Protein AF-A0A7W4EUH4-F1 (afdb_monomer)

Nearest PDB structures (foldseek):
  4ihf-assembly1_D  TM=9.436E-01  e=1.558E-19  Escherichia coli K-12
  4ihh-assembly2_E  TM=9.384E-01  e=1.873E-18  Escherichia coli K-12
  6ued-assembly1_A-2  TM=9.217E-01  e=5.438E-18  Pseudomonas aeruginosa PAO1
  3pmo-assembly1_A  TM=9.170E-01  e=2.759E-17  Pseudomonas aeruginosa
  3eh0-assembly1_C  TM=9.257E-01  e=9.627E-16  Escherichia coli K-12

pLDDT: mean 96.55, std 3.5, range [76.0, 98.94]

Radius of gyration: 24.27 Å; Cα contacts (8 Å, |Δi|>4): 614; chains: 1; bounding box: 66×38×62 Å

Solvent-accessible surface area (backbone atoms only — not comparable to full-atom values): 11214 Å² total; per-residue (Å²): 114,78,44,32,40,44,58,52,12,63,76,64,74,32,44,71,49,73,55,52,75,46,54,27,59,49,78,35,56,40,87,74,20,42,78,35,12,33,24,58,47,76,57,76,91,55,50,76,33,58,69,69,38,42,27,36,33,33,30,25,36,61,84,68,76,76,92,61,87,58,86,39,21,34,32,31,20,92,47,24,59,64,47,50,51,52,51,54,50,53,58,58,69,69,51,87,76,71,60,48,72,34,93,56,35,47,68,37,90,61,35,45,75,40,59,65,26,19,38,24,48,51,20,40,38,25,51,54,14,36,40,30,36,47,16,34,39,31,36,52,17,38,39,24,37,48,14,36,40,23,40,50,16,37,36,31,42,39,22,36,37,28,52,59,18,36,38,29,32,54,20,40,38,30,40,49,19,36,39,35,46,78,51,96,43,64,46,81,43,98,88,74,50,69,45,80,49,78,54,75,25,17,25,45,43,60,62,65,41,75,44,62,63,60,42,76,44,47,16,21,57,65,63,62,32,115

Mean predicted aligned error: 5.04 Å

Foldseek 3Di:
DKDFLLRLCVVQVWDKDDDRRQIADEEDDLQPAARRYEYEDDDPVCVVSQAVGRYQEYEYAQPDDDPDDGDHIYTHHNHRVVSVVVVVVVVVVPPDDDFDADPQEAADPQEAEEAREAHEHCEYHEHVEYEYANEYAYALEYHEHVEYDEHNEYHYYNEYAYHPEYAYYNEYEYHQEYFAAADDAWDADPVRDTDHQAQPFGEYHYYPYYHDHNHYHHAHSDYYDD

Sequence (226 aa):
MELTALAIAEYLGGAVEGDPKATVSEFAKIEEATPGSLSFLSNPKYEHYLYTTKATVVLVNRDLKLEKPVEPTLVRVDDSYGALAKLLQLANAQQPRKQGIHPLACVEKSATLGQGVYIGPYVYVGEEAVVEDNAQIYPHSFIGDRARVGEGTTIYAGVKIYQDCEVGRNCIVHAGVVIGADGFGFAPQPDGSYNKIPQMGNVIVADNVEIGANTTIDRAAMGATR

Structure (mmCIF, N/CA/C/O backbone):
data_AF-A0A7W4EUH4-F1
#
_entry.id   AF-A0A7W4EUH4-F1
#
loop_
_atom_site.group_PDB
_atom_site.id
_atom_site.type_symbol
_atom_site.label_atom_id
_atom_site.label_alt_id
_atom_site.label_comp_id
_atom_site.label_asym_id
_atom_site.label_entity_id
_atom_site.label_seq_id
_atom_site.pdbx_PDB_ins_code
_atom_site.Cartn_x
_atom_site.Cartn_y
_atom_site.Cartn_z
_atom_site.occupancy
_atom_site.B_iso_or_equiv
_atom_site.auth_seq_id
_atom_site.auth_comp_id
_atom_site.auth_asym_id
_atom_site.auth_atom_id
_atom_site.pdbx_PDB_model_num
ATOM 1 N N . MET A 1 1 ? -15.024 8.915 12.978 1.00 76.00 1 MET A N 1
ATOM 2 C CA . MET A 1 1 ? -16.296 8.166 12.964 1.00 76.00 1 MET A CA 1
ATOM 3 C C . MET A 1 1 ? -16.660 7.894 14.410 1.00 76.00 1 MET A C 1
ATOM 5 O O . MET A 1 1 ? -15.768 7.515 15.153 1.00 76.00 1 MET A O 1
ATOM 9 N N . GLU A 1 2 ? -17.910 8.120 14.802 1.00 89.88 2 GLU A N 1
ATOM 10 C CA . GLU A 1 2 ? -18.430 7.735 16.120 1.00 89.88 2 GLU A CA 1
ATOM 11 C C . GLU A 1 2 ? -19.398 6.562 15.922 1.00 89.88 2 GLU A C 1
ATOM 13 O O . GLU A 1 2 ? -20.238 6.611 15.022 1.00 89.88 2 GLU A O 1
ATOM 18 N N . LEU A 1 3 ? -19.244 5.492 16.703 1.00 93.81 3 LEU A N 1
ATOM 19 C CA . LEU A 1 3 ? -20.064 4.282 16.625 1.00 93.81 3 LEU A CA 1
ATOM 20 C C . LEU A 1 3 ? -20.658 3.957 17.994 1.00 93.81 3 LEU A C 1
ATOM 22 O O . LEU A 1 3 ? -19.982 4.087 19.010 1.00 93.81 3 LEU A O 1
ATOM 26 N N . THR A 1 4 ? -21.904 3.491 18.023 1.00 97.62 4 THR A N 1
ATOM 27 C CA . THR A 1 4 ? -22.524 2.939 19.235 1.00 97.62 4 THR A CA 1
ATOM 28 C C . THR A 1 4 ? -22.187 1.458 19.388 1.00 97.62 4 THR A C 1
ATOM 30 O O . THR A 1 4 ? -21.982 0.757 18.393 1.00 97.62 4 THR A O 1
ATOM 33 N N . ALA A 1 5 ? -22.200 0.947 20.622 1.00 97.75 5 ALA A N 1
ATOM 34 C CA . ALA A 1 5 ? -22.053 -0.483 20.899 1.00 97.75 5 ALA A CA 1
ATOM 35 C C . ALA A 1 5 ? -23.065 -1.334 20.109 1.00 97.75 5 ALA A C 1
ATOM 37 O O . ALA A 1 5 ? -22.702 -2.384 19.579 1.00 97.75 5 ALA A O 1
ATOM 38 N N . LEU A 1 6 ? -24.307 -0.854 19.965 1.00 98.06 6 LEU A N 1
ATOM 39 C CA . LEU A 1 6 ? -25.327 -1.508 19.144 1.00 98.06 6 LEU A CA 1
ATOM 40 C C . LEU A 1 6 ? -24.943 -1.561 17.660 1.00 98.06 6 LEU A C 1
ATOM 42 O O . LEU A 1 6 ? -24.976 -2.638 17.075 1.00 98.06 6 LEU A O 1
ATOM 46 N N . ALA A 1 7 ? -24.524 -0.440 17.066 1.00 96.62 7 ALA A N 1
ATOM 47 C CA . ALA A 1 7 ? -24.122 -0.407 15.658 1.00 96.62 7 ALA A CA 1
ATOM 48 C C . ALA A 1 7 ? -22.907 -1.312 15.391 1.00 96.62 7 ALA A C 1
ATOM 50 O O . ALA A 1 7 ? -22.837 -1.985 14.362 1.00 96.62 7 ALA A O 1
ATOM 51 N N . ILE A 1 8 ? -21.963 -1.367 16.337 1.00 96.69 8 ILE A N 1
ATOM 52 C CA . ILE A 1 8 ? -20.811 -2.273 16.280 1.00 96.69 8 ILE A CA 1
ATOM 53 C C . ILE A 1 8 ? -21.275 -3.731 16.309 1.00 96.69 8 ILE A C 1
ATOM 55 O O . ILE A 1 8 ? -20.829 -4.530 15.487 1.00 96.69 8 ILE A O 1
ATOM 59 N N . ALA A 1 9 ? -22.178 -4.082 17.227 1.00 97.31 9 ALA A N 1
ATOM 60 C CA . ALA A 1 9 ? -22.725 -5.429 17.317 1.00 97.31 9 ALA A CA 1
ATOM 61 C C . ALA A 1 9 ? -23.478 -5.821 16.037 1.00 97.31 9 ALA A C 1
ATOM 63 O O . ALA A 1 9 ? -23.225 -6.894 15.501 1.00 97.31 9 ALA A O 1
ATOM 64 N N . GLU A 1 10 ? -24.330 -4.952 15.493 1.00 96.75 10 GLU A N 1
ATOM 65 C CA . GLU A 1 10 ? -25.066 -5.210 14.249 1.00 96.75 10 GLU A CA 1
ATOM 66 C C . GLU A 1 10 ? -24.126 -5.415 13.055 1.00 96.75 10 GLU A C 1
ATOM 68 O O . GLU A 1 10 ? -24.276 -6.385 12.312 1.00 96.75 10 GLU A O 1
ATOM 73 N N . TYR A 1 11 ? -23.108 -4.560 12.907 1.00 95.38 11 TYR A N 1
ATOM 74 C CA . TYR A 1 11 ? -22.118 -4.676 11.832 1.00 95.38 11 TYR A CA 1
ATOM 75 C C . TYR A 1 11 ? -21.292 -5.967 11.922 1.00 95.38 11 TYR A C 1
ATOM 77 O O . TYR A 1 11 ? -20.944 -6.569 10.904 1.00 95.38 11 TYR A O 1
ATOM 85 N N . LEU A 1 12 ? -20.973 -6.407 13.140 1.00 96.19 12 LEU A N 1
ATOM 86 C CA . LEU A 1 12 ? -20.142 -7.585 13.384 1.00 96.19 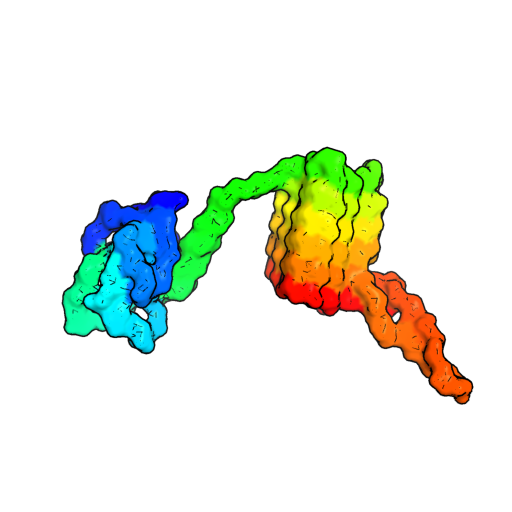12 LEU A CA 1
ATOM 87 C C . LEU A 1 12 ? -20.941 -8.886 13.555 1.00 96.19 12 LEU A C 1
ATOM 89 O O . LEU A 1 12 ? -20.330 -9.948 13.675 1.00 96.19 12 LEU A O 1
ATOM 93 N N . GLY A 1 13 ? -22.276 -8.825 13.593 1.00 96.06 13 GLY A N 1
ATOM 94 C CA . GLY A 1 13 ? -23.124 -9.960 13.972 1.00 96.06 13 GLY A CA 1
ATOM 95 C C . GLY A 1 13 ? -22.950 -10.383 15.439 1.00 96.06 13 GLY A C 1
ATOM 96 O O . GLY A 1 13 ? -23.107 -11.556 15.773 1.00 96.06 13 GLY A O 1
ATOM 97 N N . GLY A 1 14 ? -22.565 -9.454 16.313 1.00 96.19 14 GLY A N 1
ATOM 98 C CA . GLY A 1 14 ? -22.355 -9.663 17.743 1.00 96.19 14 GLY A CA 1
ATOM 99 C C . GLY A 1 14 ? -23.597 -9.417 18.604 1.00 96.19 14 GLY A C 1
ATOM 100 O O . GLY A 1 14 ? -24.686 -9.144 18.108 1.00 96.19 14 GLY A O 1
ATOM 101 N N . ALA A 1 15 ? -23.417 -9.501 19.921 1.00 97.88 15 ALA A N 1
ATOM 102 C CA . ALA A 1 15 ? -24.429 -9.161 20.920 1.00 97.88 15 ALA A CA 1
ATOM 103 C C . ALA A 1 15 ? -23.854 -8.195 21.962 1.00 97.88 15 ALA A C 1
ATOM 105 O O . ALA A 1 15 ? -22.700 -8.339 22.364 1.00 97.88 15 ALA A O 1
ATOM 106 N N . VAL A 1 16 ? -24.658 -7.227 22.401 1.00 98.38 16 VAL A N 1
ATOM 107 C CA . VAL A 1 16 ? -24.263 -6.257 23.431 1.00 98.38 16 VAL A CA 1
ATOM 108 C C . VAL A 1 16 ? -24.579 -6.805 24.825 1.00 98.38 16 VAL A C 1
ATOM 110 O O . VAL A 1 16 ? -25.694 -7.259 25.075 1.00 98.38 16 VAL A O 1
ATOM 113 N N . GLU A 1 17 ? -23.624 -6.697 25.745 1.00 97.75 17 GLU A N 1
ATOM 114 C CA . GLU A 1 17 ? -23.796 -6.882 27.189 1.00 97.75 17 GLU A CA 1
ATOM 115 C C . GLU A 1 17 ? -23.344 -5.593 27.896 1.00 97.75 17 GLU A C 1
ATOM 117 O O . GLU A 1 17 ? -22.160 -5.268 27.903 1.00 97.75 17 GLU A O 1
ATOM 122 N N . GLY A 1 18 ? -24.291 -4.823 28.441 1.00 97.06 18 GLY A N 1
ATOM 123 C CA . GLY A 1 18 ? -24.042 -3.484 28.992 1.00 97.06 18 GLY A CA 1
ATOM 124 C C . GLY A 1 18 ? -24.956 -2.429 28.366 1.00 97.06 18 GLY A C 1
ATOM 125 O O . GLY A 1 18 ? -26.129 -2.705 28.111 1.00 97.06 18 GLY A O 1
ATOM 126 N N . ASP A 1 19 ? -24.435 -1.223 28.126 1.00 97.81 19 ASP A N 1
ATOM 127 C CA . ASP A 1 19 ? -25.196 -0.113 27.543 1.00 97.81 19 ASP A CA 1
ATOM 128 C C . ASP A 1 19 ? -25.104 -0.108 26.001 1.00 97.81 19 ASP A C 1
ATOM 130 O O . ASP A 1 19 ? -24.065 0.252 25.443 1.00 97.81 19 ASP A O 1
ATOM 134 N N . PRO A 1 20 ? -26.189 -0.422 25.263 1.00 97.75 20 PRO A N 1
ATOM 135 C CA . PRO A 1 20 ? -26.181 -0.404 23.796 1.00 97.75 20 PRO A CA 1
ATOM 136 C C . PRO A 1 20 ? -25.946 0.982 23.185 1.00 97.75 20 PRO A C 1
ATOM 138 O O . PRO A 1 20 ? -25.618 1.074 21.999 1.00 97.75 20 PRO A O 1
ATOM 141 N N . LYS A 1 21 ? -26.113 2.056 23.963 1.00 98.00 21 LYS A N 1
ATOM 142 C CA . LYS A 1 21 ? -25.924 3.439 23.514 1.00 98.00 21 LYS A CA 1
ATOM 143 C C . LYS A 1 21 ? -24.516 3.966 23.769 1.00 98.00 21 LYS A C 1
ATOM 145 O O . LYS A 1 21 ? -24.229 5.073 23.324 1.00 98.00 21 LYS A O 1
ATOM 150 N N . ALA A 1 22 ? -23.656 3.200 24.440 1.00 98.00 22 ALA A N 1
ATOM 151 C CA . ALA A 1 22 ? -22.272 3.583 24.676 1.00 98.00 22 ALA A CA 1
ATOM 152 C C . ALA A 1 22 ? -21.577 3.897 23.342 1.00 98.00 22 ALA A C 1
ATOM 154 O O . ALA A 1 22 ? -21.614 3.072 22.423 1.00 98.00 22 ALA A O 1
ATOM 155 N N . THR A 1 23 ? -20.982 5.087 23.220 1.00 97.75 23 THR A N 1
ATOM 156 C CA . THR A 1 23 ? -20.318 5.532 21.989 1.00 97.75 23 THR A CA 1
ATOM 157 C C . THR A 1 23 ? -18.804 5.444 22.089 1.00 97.75 23 THR A C 1
ATOM 159 O O . THR A 1 23 ? -18.208 5.619 23.151 1.00 97.75 23 THR A O 1
ATOM 162 N N . VAL A 1 24 ? -18.181 5.158 20.950 1.00 96.44 24 VAL A N 1
ATOM 163 C CA . VAL A 1 24 ? -16.730 5.114 20.786 1.00 96.44 24 VAL A CA 1
ATOM 164 C C . VAL A 1 24 ? -16.321 5.864 19.528 1.00 96.44 24 VAL A C 1
ATOM 166 O O . VAL A 1 24 ? -17.004 5.809 18.503 1.00 96.44 24 VAL A O 1
ATOM 169 N N . SER A 1 25 ? -15.190 6.554 19.602 1.00 93.88 25 SER A N 1
ATOM 170 C CA . SER A 1 25 ? -14.642 7.358 18.502 1.00 93.88 25 SER A CA 1
ATOM 171 C C . SER A 1 25 ? -13.208 6.991 18.130 1.00 93.88 25 SER A C 1
ATOM 173 O O . SER A 1 25 ? -12.698 7.471 17.117 1.00 93.88 25 SER A O 1
ATOM 175 N N . GLU A 1 26 ? -12.553 6.149 18.928 1.00 93.50 26 GLU A N 1
ATOM 176 C CA . GLU A 1 26 ? -11.163 5.740 18.729 1.00 93.50 26 GLU A CA 1
ATOM 177 C C . GLU A 1 26 ? -10.933 4.275 19.116 1.00 93.50 26 GLU A C 1
ATOM 179 O O . GLU A 1 26 ? -11.766 3.646 19.770 1.00 93.50 26 GLU A O 1
ATOM 184 N N . PHE A 1 27 ? -9.784 3.739 18.707 1.00 94.56 27 PHE A N 1
ATOM 185 C CA . PHE A 1 27 ? -9.336 2.392 19.049 1.00 94.56 27 PHE A CA 1
ATOM 186 C C . PHE A 1 27 ? -8.149 2.486 20.004 1.00 94.56 27 PHE A C 1
ATOM 188 O O . PHE A 1 27 ? -7.229 3.263 19.755 1.00 94.56 27 PHE A O 1
ATOM 195 N N . ALA A 1 28 ? -8.132 1.665 21.051 1.00 95.56 28 ALA A N 1
ATOM 196 C CA . ALA A 1 28 ? -7.023 1.624 21.999 1.00 95.56 28 ALA A CA 1
ATOM 197 C C . ALA A 1 28 ? -6.726 0.199 22.474 1.00 95.56 28 ALA A C 1
ATOM 199 O O . ALA A 1 28 ? -7.601 -0.674 22.503 1.00 95.56 28 ALA A O 1
ATOM 200 N N . LYS A 1 29 ? -5.477 -0.038 22.885 1.00 95.38 29 LYS A N 1
ATOM 201 C CA . LYS A 1 29 ? -5.107 -1.268 23.595 1.00 95.38 29 LYS A CA 1
ATOM 202 C C . LYS A 1 29 ? -5.821 -1.329 24.943 1.00 95.38 29 LYS A C 1
ATOM 204 O O . LYS A 1 29 ? -6.078 -0.290 25.547 1.00 95.38 29 LYS A O 1
ATOM 209 N N . ILE A 1 30 ? -6.119 -2.531 25.427 1.00 96.75 30 ILE A N 1
ATOM 210 C CA . ILE A 1 30 ? -6.966 -2.717 26.614 1.00 96.75 30 ILE A CA 1
ATOM 211 C C . ILE A 1 30 ? -6.326 -2.130 27.881 1.00 96.75 30 ILE A C 1
ATOM 213 O O . ILE A 1 30 ? -7.032 -1.613 28.743 1.00 96.75 30 ILE A O 1
ATOM 217 N N . GLU A 1 31 ? -4.996 -2.126 27.953 1.00 95.62 31 GLU A N 1
ATOM 218 C CA . GLU A 1 31 ? -4.200 -1.554 29.041 1.00 95.62 31 GLU A CA 1
ATOM 219 C C . GLU A 1 31 ? -4.113 -0.013 29.036 1.00 95.62 31 GLU A C 1
ATOM 221 O O . GLU A 1 31 ? -3.846 0.586 30.077 1.00 95.62 31 GLU A O 1
ATOM 226 N N . GLU A 1 32 ? -4.331 0.629 27.885 1.00 95.81 32 GLU A N 1
ATOM 227 C CA . GLU A 1 32 ? -4.129 2.074 27.665 1.00 95.81 32 GLU A CA 1
ATOM 228 C C . GLU A 1 32 ? -5.446 2.819 27.383 1.00 95.81 32 GLU A C 1
ATOM 230 O O . GLU A 1 32 ? -5.460 4.047 27.313 1.00 95.81 32 GLU A O 1
ATOM 235 N N . ALA A 1 33 ? -6.549 2.086 27.208 1.00 96.44 33 ALA A N 1
ATOM 236 C CA . ALA A 1 33 ? -7.819 2.634 26.760 1.00 96.44 33 ALA A CA 1
ATOM 237 C C . ALA A 1 33 ? -8.408 3.664 27.728 1.00 96.44 33 ALA A C 1
ATOM 239 O O . ALA A 1 33 ? -8.388 3.492 28.950 1.00 96.44 33 ALA A O 1
ATOM 240 N N . THR A 1 34 ? -8.993 4.709 27.151 1.00 96.94 34 THR A N 1
ATOM 241 C CA . THR A 1 34 ? -9.681 5.801 27.844 1.00 96.94 34 THR A CA 1
ATOM 242 C C . THR A 1 34 ? -11.181 5.790 27.537 1.00 96.94 34 THR A C 1
ATOM 244 O O . THR A 1 34 ? -11.617 5.111 26.602 1.00 96.94 34 THR A O 1
ATOM 247 N N . PRO A 1 35 ? -12.007 6.544 28.288 1.00 97.62 35 PRO A N 1
ATOM 248 C CA . PRO A 1 35 ? -13.410 6.720 27.928 1.00 97.62 35 PRO A CA 1
ATOM 249 C C . PRO A 1 35 ? -13.543 7.244 26.489 1.00 97.62 35 PRO A C 1
ATOM 251 O O . PRO A 1 35 ? -12.840 8.176 26.109 1.00 97.62 35 PRO A O 1
ATOM 254 N N . GLY A 1 36 ? -14.422 6.634 25.695 1.00 96.81 36 GLY A N 1
ATOM 255 C CA . GLY A 1 36 ? -14.565 6.861 24.251 1.00 96.81 36 GLY A CA 1
ATOM 256 C C . GLY A 1 36 ? -13.766 5.887 23.372 1.00 96.81 36 GLY A C 1
ATOM 257 O O . GLY A 1 36 ? -13.959 5.865 22.155 1.00 96.81 36 GLY A O 1
ATOM 258 N N . SER A 1 37 ? -12.912 5.044 23.961 1.00 97.06 37 SER A N 1
ATOM 259 C CA . SER A 1 37 ? -12.164 4.014 23.236 1.00 97.06 37 SER A CA 1
ATOM 260 C C . SER A 1 37 ? -12.954 2.714 23.067 1.00 97.06 37 SER A C 1
ATOM 262 O O . SER A 1 37 ? -13.587 2.219 24.008 1.00 97.06 37 SE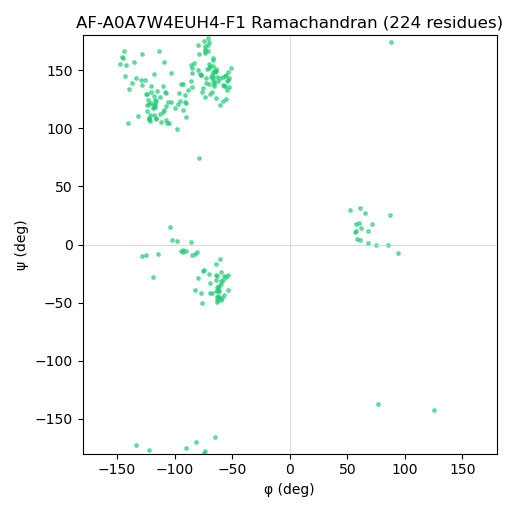R A O 1
ATOM 264 N N . LEU A 1 38 ? -12.817 2.109 21.887 1.00 97.12 38 LEU A N 1
ATOM 265 C CA . LEU A 1 38 ? -13.055 0.691 21.649 1.00 97.12 38 LEU A CA 1
ATOM 266 C C . LEU A 1 38 ? -11.755 -0.086 21.846 1.00 97.12 38 LEU A C 1
ATOM 268 O O . LEU A 1 38 ? -10.735 0.224 21.229 1.00 97.12 38 LEU A O 1
ATOM 272 N N . SER A 1 39 ? -11.809 -1.133 22.660 1.00 97.19 39 SER A N 1
ATOM 273 C CA . SER A 1 39 ? -10.723 -2.101 22.792 1.00 97.19 39 SER A CA 1
ATOM 274 C C . SER A 1 39 ? -11.193 -3.517 22.469 1.00 97.19 39 SER A C 1
ATOM 276 O O . SER A 1 39 ? -12.338 -3.734 22.070 1.00 97.19 39 SER A O 1
ATOM 278 N N . PHE A 1 40 ? -10.309 -4.497 22.614 1.00 96.38 40 PHE A N 1
ATOM 279 C CA . PHE A 1 40 ? -10.627 -5.896 22.380 1.00 96.38 40 PHE A CA 1
ATOM 280 C C . PHE A 1 40 ? -9.833 -6.820 23.304 1.00 96.38 40 PHE A C 1
ATOM 282 O O . PHE A 1 40 ? -8.734 -6.492 23.752 1.00 96.38 40 PHE A O 1
ATOM 289 N N . LEU A 1 41 ? -10.383 -8.006 23.539 1.00 96.19 41 LEU A N 1
ATOM 290 C CA . LEU A 1 41 ? -9.729 -9.113 24.215 1.00 96.19 41 LEU A CA 1
ATOM 291 C C . LEU A 1 41 ? -9.922 -10.388 23.386 1.00 96.19 41 LEU A C 1
ATOM 293 O O . LEU A 1 41 ? -11.026 -10.928 23.285 1.00 96.19 41 LEU A O 1
ATOM 297 N N . SER A 1 42 ? -8.828 -10.876 22.803 1.00 90.38 42 SER A N 1
ATOM 298 C CA . SER A 1 42 ? -8.766 -12.197 22.147 1.00 90.38 42 SER A CA 1
ATOM 299 C C . SER A 1 42 ? -7.756 -13.131 22.807 1.00 90.38 42 SER A C 1
ATOM 301 O O . SER A 1 42 ? -7.904 -14.345 22.740 1.00 90.38 42 SER A O 1
ATOM 303 N N . ASN A 1 43 ? -6.705 -12.581 23.424 1.00 91.12 43 ASN A N 1
ATOM 304 C CA . ASN A 1 43 ? -5.649 -13.366 24.053 1.00 91.12 43 ASN A CA 1
ATOM 305 C C . ASN A 1 43 ? -5.877 -13.429 25.575 1.00 91.12 43 ASN A C 1
ATOM 307 O O . ASN A 1 43 ? -5.769 -12.385 26.226 1.00 91.12 43 ASN A O 1
ATOM 311 N N . PRO A 1 44 ? -6.104 -14.624 26.158 1.00 89.81 44 PRO A N 1
ATOM 312 C CA . PRO A 1 44 ? -6.360 -14.790 27.591 1.00 89.81 44 PRO A CA 1
ATOM 313 C C . PRO A 1 44 ? -5.295 -14.173 28.508 1.00 89.81 44 PRO A C 1
ATOM 315 O O . PRO A 1 44 ? -5.600 -13.752 29.619 1.00 89.81 44 PRO A O 1
ATOM 318 N N . LYS A 1 45 ? -4.043 -14.029 28.041 1.00 92.88 45 LYS A N 1
ATOM 319 C CA . LYS A 1 45 ? -2.965 -13.373 28.805 1.00 92.88 45 LYS A CA 1
ATOM 320 C C . LYS A 1 45 ? -3.325 -11.946 29.246 1.00 92.88 45 LYS A C 1
ATOM 322 O O . LYS A 1 45 ? -2.818 -11.475 30.263 1.00 92.88 45 LYS A O 1
ATOM 327 N N . TYR A 1 46 ? -4.188 -11.266 28.496 1.00 94.62 46 TYR A N 1
ATOM 328 C CA . TYR A 1 46 ? -4.586 -9.880 28.742 1.00 94.62 46 TYR A CA 1
ATOM 329 C C . TYR A 1 46 ? -5.918 -9.759 29.492 1.00 94.62 46 TYR A C 1
ATOM 331 O O . TYR A 1 46 ? -6.361 -8.644 29.743 1.00 94.62 46 TYR A O 1
ATOM 339 N N . GLU A 1 47 ? -6.550 -10.869 29.893 1.00 95.06 47 GLU A N 1
ATOM 340 C CA . GLU A 1 47 ? -7.877 -10.841 30.523 1.00 95.06 47 GLU A CA 1
ATOM 341 C C . GLU A 1 47 ? -7.902 -10.014 31.813 1.00 95.06 47 GLU A C 1
ATOM 343 O O . GLU A 1 47 ? -8.865 -9.303 32.076 1.00 95.06 47 GLU A O 1
ATOM 348 N N . HIS A 1 48 ? -6.813 -10.010 32.582 1.00 95.50 48 HIS A N 1
ATOM 349 C CA . HIS A 1 48 ? -6.710 -9.202 33.797 1.00 95.50 48 HIS A CA 1
ATOM 350 C C . HIS A 1 48 ? -6.927 -7.693 33.557 1.00 95.50 48 HIS A C 1
ATOM 352 O O . HIS A 1 48 ? -7.395 -7.006 34.464 1.00 95.50 48 HIS A O 1
ATOM 358 N N . TYR A 1 49 ? -6.643 -7.183 32.351 1.00 97.12 49 TYR A N 1
ATOM 359 C CA . TYR A 1 49 ? -6.921 -5.791 31.984 1.00 97.12 49 TYR A CA 1
ATOM 360 C C . TYR A 1 49 ? -8.402 -5.519 31.723 1.00 97.12 49 TYR A C 1
ATOM 362 O O . TYR A 1 49 ? -8.832 -4.381 31.868 1.00 97.12 49 TYR A O 1
ATOM 370 N N . LEU A 1 50 ? -9.212 -6.531 31.401 1.00 97.31 50 LEU A N 1
ATOM 371 C CA . LEU A 1 50 ? -10.657 -6.359 31.217 1.00 97.31 50 LEU A CA 1
ATOM 372 C C . LEU A 1 50 ? -11.334 -5.785 32.468 1.00 97.31 50 LEU A C 1
ATOM 374 O O . LEU A 1 50 ? -12.310 -5.048 32.368 1.00 97.31 50 LEU A O 1
ATOM 378 N N . TYR A 1 51 ? -10.783 -6.095 33.641 1.00 96.50 51 TYR A N 1
ATOM 379 C CA . TYR A 1 51 ? -11.302 -5.658 34.935 1.00 96.50 51 TYR A CA 1
ATOM 380 C C . TYR A 1 51 ? -10.723 -4.317 35.414 1.00 96.50 51 TYR A C 1
ATOM 382 O O . TYR A 1 51 ? -11.132 -3.826 36.462 1.00 96.50 51 TYR A O 1
ATOM 390 N N . THR A 1 52 ? -9.748 -3.742 34.703 1.00 96.69 52 THR A N 1
ATOM 391 C CA . THR A 1 52 ? -9.075 -2.483 35.089 1.00 96.69 52 THR A CA 1
ATOM 392 C C . THR A 1 52 ? -9.048 -1.429 33.983 1.00 96.69 52 THR A C 1
ATOM 394 O O . THR A 1 52 ? -8.670 -0.284 34.236 1.00 96.69 52 THR A O 1
ATOM 397 N N . THR A 1 53 ? -9.434 -1.802 32.762 1.00 97.75 53 THR A N 1
ATOM 398 C CA . THR A 1 53 ? -9.483 -0.920 31.597 1.00 97.75 53 THR A CA 1
ATOM 399 C C . THR A 1 53 ? -10.500 0.201 31.780 1.00 97.75 53 THR A C 1
ATOM 401 O O . THR A 1 53 ? -11.533 0.018 32.419 1.00 97.75 53 THR A O 1
ATOM 404 N N . LYS A 1 54 ? -10.230 1.358 31.164 1.00 97.75 54 LYS A N 1
ATOM 405 C CA . LYS A 1 54 ? -11.186 2.472 31.074 1.00 97.75 54 LYS A CA 1
ATOM 406 C C . LYS A 1 54 ? -11.823 2.580 29.687 1.00 97.75 54 LYS A C 1
ATOM 408 O O . LYS A 1 54 ? -12.390 3.622 29.365 1.00 97.75 54 LYS A O 1
ATOM 413 N N . ALA A 1 55 ? -11.705 1.534 28.864 1.00 98.00 55 ALA A N 1
ATOM 414 C CA . ALA A 1 55 ? -12.407 1.446 27.590 1.00 98.00 55 ALA A CA 1
ATOM 415 C C . ALA A 1 55 ? -13.920 1.605 27.798 1.00 98.00 55 ALA A C 1
ATOM 417 O O . ALA A 1 55 ? -14.475 1.126 28.784 1.00 98.00 55 ALA A O 1
ATOM 418 N N . THR A 1 56 ? -14.605 2.232 26.845 1.00 98.31 56 THR A N 1
ATOM 419 C CA . THR A 1 56 ? -16.072 2.323 26.881 1.00 98.31 56 THR A CA 1
ATOM 420 C C . THR A 1 56 ? -16.717 1.054 26.336 1.00 98.31 56 THR A C 1
ATOM 422 O O . THR A 1 56 ? -17.703 0.572 26.896 1.00 98.31 56 THR A O 1
ATOM 425 N N . VAL A 1 57 ? -16.132 0.487 25.276 1.00 98.31 57 VAL A N 1
ATOM 426 C CA . VAL A 1 57 ? -16.560 -0.787 24.689 1.00 98.31 57 VAL A CA 1
ATOM 427 C C . VAL A 1 57 ? -15.368 -1.728 24.556 1.00 98.31 57 VAL A C 1
ATOM 429 O O . VAL A 1 57 ? -14.298 -1.312 24.111 1.00 98.31 57 VAL A O 1
ATOM 432 N N . VAL A 1 58 ? -15.552 -3.008 24.889 1.00 98.19 58 VAL A N 1
ATOM 433 C CA . VAL A 1 58 ? -14.553 -4.059 24.639 1.00 98.19 58 VAL A CA 1
ATOM 434 C C . VAL A 1 58 ? -15.159 -5.178 23.792 1.00 98.19 58 VAL A C 1
ATOM 436 O O . VAL A 1 58 ? -16.170 -5.778 24.159 1.00 98.19 58 VAL A O 1
ATOM 439 N N . LEU A 1 59 ? -14.529 -5.475 22.653 1.00 97.81 59 LEU A N 1
ATOM 440 C CA . LEU A 1 59 ? -14.836 -6.661 21.853 1.00 97.81 59 LEU A CA 1
ATOM 441 C C . LEU A 1 59 ? -14.292 -7.910 22.546 1.00 97.81 59 LEU A C 1
ATOM 443 O O . LEU A 1 59 ? -13.099 -7.987 22.835 1.00 97.81 59 LEU A O 1
ATOM 447 N N . VAL A 1 60 ? -15.133 -8.915 22.753 1.00 97.81 60 VAL A N 1
ATOM 448 C CA . VAL A 1 60 ? -14.726 -10.186 23.369 1.00 97.81 60 VAL A CA 1
ATOM 449 C C . VAL A 1 60 ? -15.302 -11.368 22.600 1.00 97.81 60 VAL A C 1
ATOM 451 O O . VAL A 1 60 ? -16.320 -11.234 21.915 1.00 97.81 60 VAL A O 1
ATOM 454 N N . ASN A 1 61 ? -14.677 -12.538 22.725 1.00 96.88 61 ASN A N 1
ATOM 455 C CA . ASN A 1 61 ? -15.272 -13.759 22.189 1.00 96.88 61 ASN A CA 1
ATOM 456 C C . ASN A 1 61 ? -16.536 -14.129 22.980 1.00 96.88 61 ASN A C 1
ATOM 458 O O . ASN A 1 61 ? -16.622 -13.918 24.194 1.00 96.88 61 ASN A O 1
ATOM 462 N N . ARG A 1 62 ? -17.536 -14.695 22.300 1.00 95.12 62 ARG A N 1
ATOM 463 C CA . ARG A 1 62 ? -18.805 -15.113 22.919 1.00 95.12 62 ARG A CA 1
ATOM 464 C C . ARG A 1 62 ? -18.628 -16.143 24.028 1.00 95.12 62 ARG A C 1
ATOM 466 O O . ARG A 1 62 ? -19.417 -16.141 24.967 1.00 95.12 62 ARG A O 1
ATOM 473 N N . ASP A 1 63 ? -17.613 -16.991 23.930 1.00 93.94 63 ASP A N 1
ATOM 474 C CA . ASP A 1 63 ? -17.303 -18.045 24.895 1.00 93.94 63 ASP A CA 1
ATOM 475 C C . ASP A 1 63 ? -16.518 -17.557 26.126 1.00 93.94 63 ASP A C 1
ATOM 477 O O . ASP A 1 63 ? -16.378 -18.314 27.091 1.00 93.94 63 ASP A O 1
ATOM 481 N N . LEU A 1 64 ? -16.057 -16.297 26.136 1.00 94.69 64 LEU A N 1
ATOM 482 C CA . LEU A 1 64 ? -15.364 -15.710 27.280 1.00 94.69 64 LEU A CA 1
ATOM 483 C C . LEU A 1 64 ? -16.274 -15.706 28.514 1.00 94.69 64 LEU A C 1
ATOM 485 O O . LEU A 1 64 ? -17.323 -15.053 28.534 1.00 94.69 64 LEU A O 1
ATOM 489 N N . LYS A 1 65 ? -15.832 -16.376 29.577 1.00 94.44 65 LYS A N 1
ATOM 490 C CA . LYS A 1 65 ? -16.505 -16.377 30.877 1.00 94.44 65 LYS A CA 1
ATOM 491 C C . LYS A 1 65 ? -15.868 -15.328 31.772 1.00 94.44 65 LYS A C 1
ATOM 493 O O . LYS A 1 65 ? -14.673 -15.391 32.016 1.00 94.44 65 LYS A O 1
ATOM 498 N N . LEU A 1 66 ? -16.672 -14.395 32.269 1.00 94.81 66 LEU A N 1
ATOM 499 C CA . LEU A 1 66 ? -16.194 -13.366 33.186 1.00 94.81 66 LEU A CA 1
ATOM 500 C C . LEU A 1 66 ? -15.993 -13.959 34.582 1.00 94.81 66 LEU A C 1
ATOM 502 O O . LEU A 1 66 ? -16.893 -14.606 35.120 1.00 94.81 66 LEU A O 1
ATOM 506 N N . GLU A 1 67 ? -14.840 -13.695 35.189 1.00 93.00 67 GLU A N 1
ATOM 507 C CA . GLU A 1 67 ? -14.576 -14.055 36.586 1.00 93.00 67 GLU A CA 1
ATOM 508 C C . GLU A 1 67 ? -15.217 -13.062 37.563 1.00 93.00 67 GLU A C 1
ATOM 510 O O . GLU A 1 67 ? -15.533 -13.407 38.703 1.00 93.00 67 GLU A O 1
ATOM 515 N N . LYS A 1 68 ? -15.377 -11.805 37.131 1.00 94.12 68 LYS A N 1
ATOM 516 C CA . LYS A 1 68 ? -15.868 -10.678 37.935 1.00 94.12 68 LYS A CA 1
ATOM 517 C C . LYS A 1 68 ? -16.709 -9.735 37.068 1.00 94.12 68 LYS A C 1
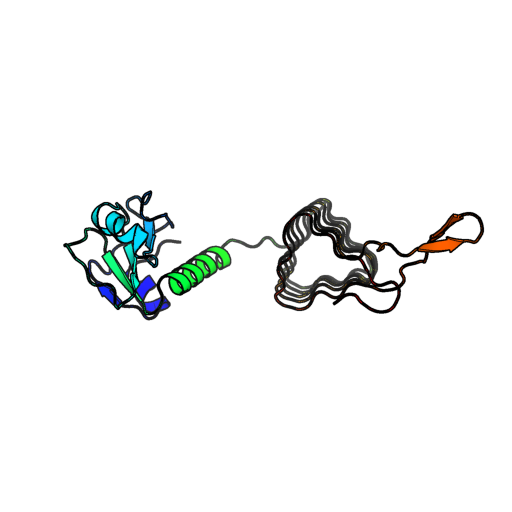ATOM 519 O O . LYS A 1 68 ? -16.571 -9.759 35.846 1.00 94.12 68 LYS A O 1
ATOM 524 N N . PRO A 1 69 ? -17.557 -8.886 37.673 1.00 94.56 69 PRO A N 1
ATOM 525 C CA . PRO A 1 69 ? -18.190 -7.793 36.947 1.00 94.56 69 PRO A CA 1
ATOM 526 C C . PRO A 1 69 ? -17.147 -6.906 36.261 1.00 94.56 69 PRO A C 1
ATOM 528 O O . PRO A 1 69 ? -16.053 -6.701 36.790 1.00 94.56 69 PRO A O 1
ATOM 531 N N . VAL A 1 70 ? -17.510 -6.378 35.099 1.00 96.94 70 VAL A N 1
ATOM 532 C CA . VAL A 1 70 ? -16.683 -5.473 34.297 1.00 96.94 70 VAL A CA 1
ATOM 533 C C . VAL A 1 70 ? -17.396 -4.129 34.172 1.00 96.94 70 VAL A C 1
ATOM 535 O O . VAL A 1 70 ? -18.624 -4.078 34.148 1.00 96.94 70 VAL A O 1
ATOM 538 N N . GLU A 1 71 ? -16.629 -3.044 34.120 1.00 96.00 71 GLU A N 1
ATOM 539 C CA . GLU A 1 71 ? -17.146 -1.697 33.854 1.00 96.00 71 GLU A CA 1
ATOM 540 C C . GLU A 1 71 ? -17.486 -1.424 32.372 1.00 96.00 71 GLU A C 1
ATOM 542 O O . GLU A 1 71 ? -18.524 -0.803 32.129 1.00 96.00 71 GLU A O 1
ATOM 547 N N . PRO A 1 72 ? -16.681 -1.843 31.367 1.00 97.75 72 PRO A N 1
ATOM 548 C CA . PRO A 1 72 ? -16.997 -1.562 29.966 1.00 97.75 72 PRO A CA 1
ATOM 549 C C . PRO A 1 72 ? -18.257 -2.282 29.482 1.00 97.75 72 PRO A C 1
ATOM 551 O O . PRO A 1 72 ? -18.572 -3.392 29.911 1.00 97.75 72 PRO A O 1
ATOM 554 N N . THR A 1 73 ? -18.912 -1.698 28.476 1.00 98.50 73 THR A N 1
ATOM 555 C CA . THR A 1 73 ? -19.896 -2.437 27.675 1.00 98.50 73 THR A CA 1
ATOM 556 C C . THR A 1 73 ? -19.168 -3.473 26.823 1.00 98.50 73 THR A C 1
ATOM 558 O O . THR A 1 73 ? -18.214 -3.153 26.113 1.00 98.50 73 THR A O 1
ATOM 561 N N . LEU A 1 74 ? -19.612 -4.724 26.857 1.00 98.38 74 LEU A N 1
ATOM 562 C CA . LEU A 1 74 ? -19.037 -5.781 26.038 1.00 98.38 74 LEU A CA 1
ATOM 563 C C . LEU A 1 74 ? -19.828 -5.935 24.745 1.00 98.38 74 LEU A C 1
ATOM 565 O O . LEU A 1 74 ? -21.058 -5.961 24.745 1.00 98.38 74 LEU A O 1
ATOM 569 N N . VAL A 1 75 ? -19.112 -6.114 23.640 1.00 98.44 75 VAL A N 1
ATOM 570 C CA . VAL A 1 75 ? -19.702 -6.626 22.403 1.00 98.44 75 VAL A CA 1
ATOM 571 C C . VAL A 1 75 ? -19.117 -8.007 22.148 1.00 98.44 75 VAL A C 1
ATOM 573 O O . VAL A 1 75 ? -17.924 -8.164 21.882 1.00 98.44 75 VAL A O 1
ATOM 576 N N . ARG A 1 76 ? -19.974 -9.022 22.261 1.00 97.94 76 ARG A N 1
ATOM 577 C CA . ARG A 1 76 ? -19.609 -10.431 22.127 1.00 97.94 76 ARG A CA 1
ATOM 578 C C . ARG A 1 76 ? -19.743 -10.899 20.688 1.00 97.94 76 ARG A C 1
ATOM 580 O O . ARG A 1 76 ? -20.838 -10.875 20.125 1.00 97.94 76 ARG A O 1
ATOM 587 N N . VAL A 1 77 ? -18.651 -11.391 20.121 1.00 97.69 77 VAL A N 1
ATOM 588 C CA . VAL A 1 77 ? -18.558 -11.880 18.735 1.00 97.69 77 VAL A CA 1
ATOM 589 C C . VAL A 1 77 ? -17.950 -13.281 18.689 1.00 97.69 77 VAL A C 1
ATOM 591 O O . VAL A 1 77 ? -17.375 -13.735 19.673 1.00 97.69 77 VAL A O 1
ATOM 594 N N . ASP A 1 78 ? -18.093 -13.990 17.570 1.00 95.88 78 ASP A N 1
ATOM 595 C CA . ASP A 1 78 ? -17.511 -15.335 17.431 1.00 95.88 78 ASP A CA 1
ATOM 596 C C . ASP A 1 78 ? -15.969 -15.300 17.364 1.00 95.88 78 ASP A C 1
ATOM 598 O O . ASP A 1 78 ? -15.314 -16.201 17.876 1.00 95.88 78 ASP A O 1
ATOM 602 N N . ASP A 1 79 ? -15.394 -14.239 16.781 1.00 94.75 79 ASP A N 1
ATOM 603 C CA . ASP A 1 79 ? -13.947 -13.989 16.707 1.00 94.75 79 ASP A CA 1
ATOM 604 C C . ASP A 1 79 ? -13.655 -12.494 16.915 1.00 94.75 79 ASP A C 1
ATOM 606 O O . ASP A 1 79 ? -13.882 -11.666 16.026 1.00 94.75 79 ASP A O 1
ATOM 610 N N . SER A 1 80 ? -13.154 -12.137 18.100 1.00 94.62 80 SER A N 1
ATOM 611 C CA . SER A 1 80 ? -12.850 -10.753 18.468 1.00 94.62 80 SER A CA 1
ATOM 612 C C . SER A 1 80 ? -11.653 -10.173 17.714 1.00 94.62 80 SER A C 1
ATOM 614 O O . SER A 1 80 ? -11.615 -8.960 17.499 1.00 94.62 80 SER A O 1
ATOM 616 N N . TYR A 1 81 ? -10.722 -11.007 17.239 1.00 92.62 81 TYR A N 1
ATOM 617 C CA . TYR A 1 81 ? -9.559 -10.545 16.480 1.00 92.62 81 TYR A CA 1
ATOM 618 C C . TYR A 1 81 ? -9.961 -10.177 15.049 1.00 92.62 81 TYR A C 1
ATOM 620 O O . TYR A 1 81 ? -9.706 -9.062 14.586 1.00 92.62 81 TYR A O 1
ATOM 628 N N . GLY A 1 82 ? -10.668 -11.080 14.364 1.00 93.81 82 GLY A N 1
ATOM 629 C CA . GLY A 1 82 ? -11.225 -10.815 13.038 1.00 93.81 82 GLY A CA 1
ATOM 630 C C . GLY A 1 82 ? -12.238 -9.666 13.045 1.00 93.81 82 GLY A C 1
ATOM 631 O O . GLY A 1 82 ? -12.271 -8.858 12.115 1.00 93.81 82 GLY A O 1
ATO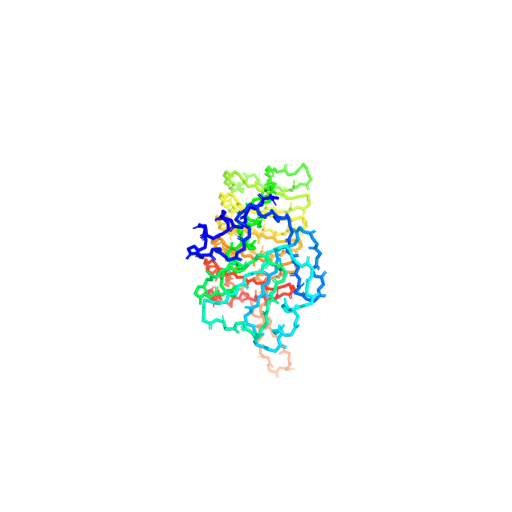M 632 N N . ALA A 1 83 ? -13.032 -9.534 14.110 1.00 94.69 83 ALA A N 1
ATOM 633 C CA . ALA A 1 83 ? -13.951 -8.414 14.285 1.00 94.69 83 ALA A CA 1
ATOM 634 C C . ALA A 1 83 ? -13.233 -7.062 14.402 1.00 94.69 83 ALA A C 1
ATOM 636 O O . ALA A 1 83 ? -13.625 -6.104 13.730 1.00 94.69 83 ALA A O 1
ATOM 637 N N . LEU A 1 84 ? -12.158 -6.984 15.197 1.00 94.19 84 LEU A N 1
ATOM 638 C CA . LEU A 1 84 ? -11.337 -5.777 15.277 1.00 94.19 84 LEU A CA 1
ATOM 639 C C . LEU A 1 84 ? -10.767 -5.413 13.901 1.00 94.19 84 LEU A C 1
ATOM 641 O O . LEU A 1 84 ? -10.865 -4.259 13.488 1.00 94.19 84 LEU A O 1
ATOM 645 N N . ALA A 1 85 ? -10.224 -6.392 13.170 1.00 92.38 85 ALA A N 1
ATOM 646 C CA . ALA A 1 85 ? -9.682 -6.167 11.832 1.00 92.38 85 ALA A CA 1
ATOM 647 C C . ALA A 1 85 ? -10.732 -5.560 10.882 1.00 92.38 85 ALA A C 1
ATOM 649 O O . ALA A 1 85 ? -10.441 -4.582 10.195 1.00 92.38 85 ALA A O 1
ATOM 650 N N . LYS A 1 86 ? -11.976 -6.061 10.900 1.00 92.69 86 LYS A N 1
ATOM 651 C CA . LYS A 1 86 ? -13.088 -5.506 10.103 1.00 92.69 86 LYS A CA 1
ATOM 652 C C . LYS A 1 86 ? -13.425 -4.059 10.470 1.00 92.69 86 LYS A C 1
ATOM 654 O O . LYS A 1 86 ? -13.706 -3.260 9.577 1.00 92.69 86 LYS A O 1
ATOM 659 N N . LEU A 1 87 ? -13.413 -3.708 11.758 1.00 92.69 87 LEU A N 1
ATOM 660 C CA . LEU A 1 87 ? -13.668 -2.330 12.194 1.00 92.69 87 LEU A CA 1
ATOM 661 C C . LEU A 1 87 ? -12.534 -1.384 11.793 1.00 92.69 87 LEU A C 1
ATOM 663 O O . LEU A 1 87 ? -12.801 -0.276 11.328 1.00 92.69 87 LEU A O 1
ATOM 667 N N . LEU A 1 88 ? -11.280 -1.820 11.931 1.00 91.50 88 LEU A N 1
ATOM 668 C CA . LEU A 1 88 ? -10.117 -1.040 11.505 1.00 91.50 88 LEU A CA 1
ATOM 669 C C . LEU A 1 88 ? -10.117 -0.827 9.985 1.00 91.50 88 LEU A C 1
ATOM 671 O O . LEU A 1 88 ? -9.846 0.278 9.521 1.00 91.50 88 LEU A O 1
ATOM 675 N N . GLN A 1 89 ? -10.497 -1.846 9.209 1.00 89.06 89 GLN A N 1
ATOM 676 C CA . GLN A 1 89 ? -10.683 -1.730 7.760 1.00 89.06 89 GLN A CA 1
ATOM 677 C C . GLN A 1 89 ? -11.797 -0.741 7.399 1.00 89.06 89 GLN A C 1
ATOM 679 O O . GLN A 1 89 ? -11.591 0.100 6.527 1.00 89.06 89 GLN A O 1
ATOM 684 N N . LEU A 1 90 ? -12.945 -0.789 8.087 1.00 87.06 90 LEU A N 1
ATOM 685 C CA . LEU A 1 90 ? -14.041 0.165 7.888 1.00 87.06 90 LEU A CA 1
ATOM 686 C C . LEU A 1 90 ? -13.590 1.603 8.176 1.00 87.06 90 LEU A C 1
ATOM 688 O O . LEU A 1 90 ? -13.827 2.501 7.370 1.00 87.06 90 LEU A O 1
ATOM 692 N N . ALA A 1 91 ? -12.907 1.814 9.303 1.00 86.44 91 ALA A N 1
ATOM 693 C CA . ALA A 1 91 ? -12.387 3.123 9.680 1.00 86.44 91 ALA A CA 1
ATOM 694 C C . ALA A 1 91 ? -11.363 3.646 8.659 1.00 86.44 91 ALA A C 1
ATOM 696 O O . ALA A 1 91 ? -11.395 4.823 8.300 1.00 86.44 91 ALA A O 1
ATOM 697 N N . ASN A 1 92 ? -10.493 2.772 8.148 1.00 84.19 92 ASN A N 1
ATOM 698 C CA . ASN A 1 92 ? -9.521 3.124 7.117 1.00 84.19 92 ASN A CA 1
ATOM 699 C C . ASN A 1 92 ? -10.191 3.451 5.770 1.00 84.19 92 ASN A C 1
ATOM 701 O O . ASN A 1 92 ? -9.828 4.425 5.118 1.00 84.19 92 ASN A O 1
ATOM 705 N N . ALA A 1 9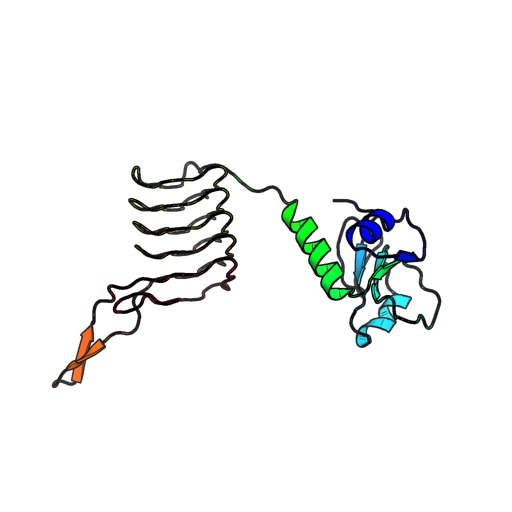3 ? -11.206 2.682 5.365 1.00 81.81 93 ALA A N 1
ATOM 706 C CA . ALA A 1 93 ? -11.934 2.893 4.113 1.00 81.81 93 ALA A CA 1
ATOM 707 C C . ALA A 1 93 ? -12.696 4.228 4.069 1.00 81.81 93 ALA A C 1
ATOM 709 O O . ALA A 1 93 ? -12.915 4.774 2.990 1.00 81.81 93 ALA A O 1
ATOM 710 N N . GLN A 1 94 ? -13.076 4.765 5.231 1.00 81.38 94 GLN A N 1
ATOM 711 C CA . GLN A 1 94 ? -13.739 6.064 5.349 1.00 81.38 94 GLN A CA 1
ATOM 712 C C . GLN A 1 94 ? -12.782 7.260 5.292 1.00 81.38 94 GLN A C 1
ATOM 714 O O . GLN A 1 94 ? -13.244 8.404 5.279 1.00 81.38 94 GLN A O 1
ATOM 719 N N . GLN A 1 95 ? -11.464 7.042 5.271 1.00 80.94 95 GLN A N 1
ATOM 720 C CA . GLN A 1 95 ? -10.536 8.155 5.131 1.00 80.94 95 GLN A CA 1
ATOM 721 C C . GLN A 1 95 ? -10.694 8.818 3.752 1.00 80.94 95 GLN A C 1
ATOM 723 O O . GLN A 1 95 ? -10.815 8.119 2.741 1.00 80.94 95 GLN A O 1
ATOM 728 N N . PRO A 1 96 ? -10.670 10.162 3.677 1.00 81.88 96 PRO A N 1
ATOM 729 C CA . PRO A 1 96 ? -10.742 10.862 2.403 1.00 81.88 96 PRO A CA 1
ATOM 730 C C . PRO A 1 96 ? -9.598 10.429 1.486 1.00 81.88 96 PRO A C 1
ATOM 732 O O . PRO A 1 96 ? -8.422 10.573 1.831 1.00 81.88 96 PRO A O 1
ATOM 735 N N . ARG A 1 97 ? -9.936 9.932 0.296 1.00 86.19 97 ARG A N 1
ATOM 736 C CA . ARG A 1 97 ? -8.945 9.649 -0.744 1.00 86.19 97 ARG A CA 1
ATOM 737 C C . ARG A 1 97 ? -8.662 10.915 -1.535 1.00 86.19 97 ARG A C 1
ATOM 739 O O . ARG A 1 97 ? -9.581 11.650 -1.899 1.00 86.19 97 ARG A O 1
ATOM 746 N N . LYS A 1 98 ? -7.381 11.172 -1.795 1.00 91.62 98 LYS A N 1
ATOM 747 C CA . LYS A 1 98 ? -6.980 12.254 -2.695 1.00 91.62 98 LYS A CA 1
ATOM 748 C C . LYS A 1 98 ? -7.362 11.871 -4.123 1.00 91.62 98 LYS A C 1
ATOM 750 O O . LYS A 1 98 ? -7.504 10.694 -4.444 1.00 91.62 98 LYS A O 1
ATOM 755 N N . GLN A 1 99 ? -7.553 12.877 -4.965 1.00 94.62 99 GLN A N 1
ATOM 756 C CA . GLN A 1 99 ? -7.866 12.709 -6.380 1.00 94.62 99 GLN A CA 1
ATOM 757 C C . GLN A 1 99 ? -7.222 13.838 -7.182 1.00 94.62 99 GLN A C 1
ATOM 759 O O . GLN A 1 99 ? -6.880 14.890 -6.633 1.00 94.62 99 GLN A O 1
ATOM 764 N N . GLY A 1 100 ? -7.088 13.615 -8.483 1.00 97.38 100 GLY A N 1
ATOM 765 C CA . GLY A 1 100 ? -6.521 14.559 -9.429 1.00 97.38 100 GLY A CA 1
ATOM 766 C C . GLY A 1 100 ? -5.006 14.451 -9.561 1.00 97.38 100 GLY A C 1
ATOM 767 O O . GLY A 1 100 ? -4.323 13.704 -8.857 1.00 97.38 100 GLY A O 1
ATOM 768 N N . ILE A 1 101 ? -4.483 15.227 -10.502 1.00 98.50 101 ILE A N 1
ATOM 769 C CA . ILE A 1 101 ? -3.064 15.266 -10.843 1.00 98.50 101 ILE A CA 1
ATOM 770 C C . ILE A 1 101 ? -2.478 16.531 -10.231 1.00 98.50 101 ILE A C 1
ATOM 772 O O . ILE A 1 101 ? -2.948 17.638 -10.498 1.00 98.50 101 ILE A O 1
ATOM 776 N N . HIS A 1 102 ? -1.460 16.380 -9.390 1.00 98.62 102 HIS A N 1
ATOM 777 C CA . HIS A 1 102 ? -0.779 17.530 -8.818 1.00 98.62 102 HIS A CA 1
ATOM 778 C C . HIS A 1 102 ? -0.054 18.323 -9.925 1.00 98.62 102 HIS A C 1
ATOM 780 O O . HIS A 1 102 ? 0.620 17.705 -10.746 1.00 98.62 102 HIS A O 1
ATOM 786 N N . PRO A 1 103 ? -0.057 19.672 -9.921 1.00 98.31 103 PRO A N 1
ATOM 787 C CA . PRO A 1 103 ? 0.601 20.485 -10.961 1.00 98.31 103 PRO A CA 1
ATOM 788 C C . PRO A 1 103 ? 2.120 20.287 -11.117 1.00 98.31 103 PRO A C 1
ATOM 790 O O . PRO A 1 103 ? 2.715 20.781 -12.065 1.00 98.31 103 PRO A O 1
ATOM 793 N N . LEU A 1 104 ? 2.751 19.612 -10.152 1.00 98.62 104 LEU A N 1
ATOM 794 C CA . LEU A 1 104 ? 4.186 19.295 -10.144 1.00 98.62 104 LEU A CA 1
ATOM 795 C C . LEU A 1 104 ? 4.469 17.842 -10.544 1.00 98.62 104 LEU A C 1
ATOM 797 O O . LEU A 1 104 ? 5.606 17.393 -10.433 1.00 98.62 104 LEU A O 1
ATOM 801 N N . ALA A 1 105 ? 3.441 17.081 -10.914 1.00 98.69 105 ALA A N 1
ATOM 802 C CA . ALA A 1 105 ? 3.619 15.783 -11.539 1.00 98.69 105 ALA A CA 1
ATOM 803 C C . ALA A 1 105 ? 4.002 15.976 -13.010 1.00 98.69 105 ALA A C 1
ATOM 805 O O . ALA A 1 105 ? 3.533 16.906 -13.667 1.00 98.69 105 ALA A O 1
ATOM 806 N N . CYS A 1 106 ? 4.834 15.079 -13.522 1.00 98.75 106 CYS A N 1
ATOM 807 C CA . CYS A 1 106 ? 5.144 14.990 -14.938 1.00 98.75 106 CYS A CA 1
ATOM 808 C C . CYS A 1 106 ? 4.490 13.718 -15.480 1.00 98.75 106 CYS A C 1
ATOM 810 O O . CYS A 1 106 ? 4.808 12.618 -15.034 1.00 98.75 106 CYS A O 1
ATOM 812 N N . VAL A 1 107 ? 3.539 13.879 -16.394 1.00 98.81 107 VAL A N 1
ATOM 813 C CA . VAL A 1 107 ? 2.808 12.775 -17.020 1.00 98.81 107 VAL A CA 1
ATOM 814 C C . VAL A 1 107 ? 2.981 12.915 -18.522 1.00 98.81 107 VAL A C 1
ATOM 816 O O . VAL A 1 107 ? 2.604 13.947 -19.087 1.00 98.81 107 VAL A O 1
ATOM 819 N N . GLU A 1 108 ? 3.557 11.899 -19.157 1.00 98.81 108 GLU A N 1
ATOM 820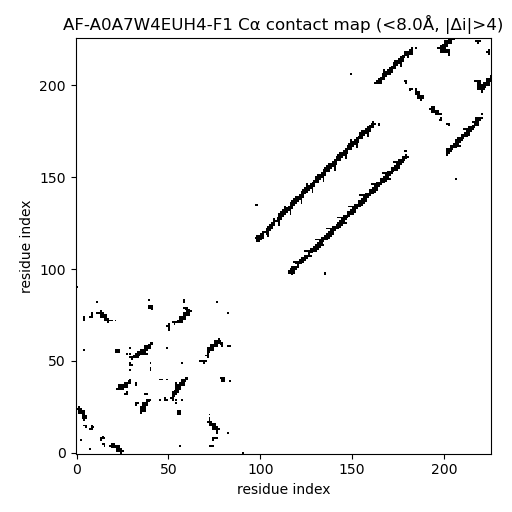 C CA . GLU A 1 108 ? 3.741 11.900 -20.603 1.00 98.81 108 GLU A CA 1
ATOM 821 C C . GLU A 1 108 ? 2.402 11.882 -21.342 1.00 98.81 108 GLU A C 1
ATOM 823 O O . GLU A 1 108 ? 1.414 11.301 -20.893 1.00 98.81 108 GLU A O 1
ATOM 828 N N . LYS A 1 109 ? 2.361 12.512 -22.520 1.00 98.38 109 LYS A N 1
ATOM 829 C CA . LYS A 1 109 ? 1.113 12.670 -23.292 1.00 98.38 109 LYS A CA 1
ATOM 830 C C . LYS A 1 109 ? 0.499 11.343 -23.743 1.00 98.38 109 LYS A C 1
ATOM 832 O O . LYS A 1 109 ? -0.702 11.300 -23.989 1.00 98.38 109 LYS A O 1
ATOM 837 N N . SER A 1 110 ? 1.320 10.308 -23.913 1.00 98.75 110 SER A N 1
ATOM 838 C CA . SER A 1 110 ? 0.885 8.964 -24.307 1.00 98.75 110 SER A CA 1
ATOM 839 C C . SER A 1 110 ? 0.430 8.108 -23.122 1.00 98.75 110 SER A C 1
ATOM 841 O O . SER A 1 110 ? -0.126 7.033 -23.345 1.00 98.75 110 SER A O 1
ATOM 843 N N . ALA A 1 111 ? 0.638 8.556 -21.879 1.00 98.69 111 ALA A N 1
ATOM 844 C CA . ALA A 1 111 ? 0.171 7.833 -20.707 1.00 98.69 111 ALA A CA 1
ATOM 845 C C . ALA A 1 111 ? -1.363 7.827 -20.644 1.00 98.69 111 ALA A C 1
ATOM 847 O O . ALA A 1 111 ? -2.032 8.820 -20.939 1.00 98.69 111 ALA A O 1
ATOM 848 N N . THR A 1 112 ? -1.929 6.702 -20.214 1.00 98.81 112 THR A N 1
ATOM 849 C CA . THR A 1 112 ? -3.373 6.541 -20.019 1.00 98.81 112 THR A CA 1
ATOM 850 C C . THR A 1 112 ? -3.693 6.557 -18.532 1.00 98.81 112 THR A C 1
ATOM 852 O O . THR A 1 112 ? -3.184 5.731 -17.775 1.00 98.81 112 THR A O 1
ATOM 855 N N . LEU A 1 113 ? -4.559 7.482 -18.118 1.00 98.69 113 LEU A N 1
ATOM 856 C CA . LEU A 1 113 ? -4.999 7.626 -16.733 1.00 98.69 113 LEU A CA 1
ATOM 857 C C . LEU A 1 113 ? -6.497 7.336 -16.610 1.00 98.69 113 LEU A C 1
ATOM 859 O O . LEU A 1 113 ? -7.304 7.864 -17.379 1.00 98.69 113 LEU A O 1
ATOM 863 N N . GLY A 1 114 ? -6.850 6.516 -15.626 1.00 98.38 114 GLY A N 1
ATOM 864 C CA . GLY A 1 114 ? -8.221 6.190 -15.261 1.00 98.38 114 GLY A CA 1
ATOM 865 C C . GLY A 1 114 ? -8.954 7.311 -14.517 1.00 98.38 114 GLY A C 1
ATOM 866 O O . GLY A 1 114 ? -8.420 8.389 -14.239 1.00 98.38 114 GLY A O 1
ATOM 867 N N . GLN A 1 115 ? -10.207 7.043 -14.164 1.00 97.75 115 GLN A N 1
ATOM 868 C CA . GLN A 1 115 ? -11.049 7.932 -13.367 1.00 97.75 115 GLN A CA 1
ATOM 869 C C . GLN A 1 115 ? -10.681 7.869 -11.881 1.00 97.75 115 GLN A C 1
ATOM 871 O O . GLN A 1 115 ? -10.313 6.823 -11.356 1.00 97.75 115 GLN A O 1
ATOM 876 N N . GLY A 1 116 ? -10.789 8.998 -11.175 1.00 96.75 116 GLY A N 1
ATOM 877 C CA . GLY A 1 116 ? -10.560 9.047 -9.724 1.00 96.75 116 GLY A CA 1
ATOM 878 C C . GLY A 1 116 ? -9.110 8.799 -9.283 1.00 96.75 116 GLY A C 1
ATOM 879 O O . GLY A 1 116 ? -8.865 8.615 -8.090 1.00 96.75 116 GLY A O 1
ATOM 880 N N . VAL A 1 117 ? -8.145 8.798 -10.212 1.00 98.25 117 VAL A N 1
ATOM 881 C CA . VAL A 1 117 ? -6.723 8.640 -9.881 1.00 98.25 117 VAL A CA 1
ATOM 882 C C . VAL A 1 117 ? -6.215 9.802 -9.036 1.00 98.25 117 VAL A C 1
ATOM 884 O O . VAL A 1 117 ? -6.676 10.940 -9.164 1.00 98.25 117 VAL A O 1
ATOM 887 N N . TYR A 1 118 ? -5.212 9.528 -8.210 1.00 98.50 118 TYR A N 1
ATOM 888 C CA . TYR A 1 118 ? -4.392 10.551 -7.573 1.00 98.50 118 TYR A CA 1
ATOM 889 C C . TYR A 1 118 ? -2.950 10.420 -8.030 1.00 98.50 118 TYR A C 1
ATOM 891 O O . TYR A 1 118 ? -2.339 9.373 -7.835 1.00 98.50 118 TYR A O 1
ATOM 899 N N . ILE A 1 119 ? -2.394 11.501 -8.571 1.00 98.75 119 ILE A N 1
ATOM 900 C CA . ILE A 1 119 ? -0.978 11.593 -8.923 1.00 98.75 119 ILE A CA 1
ATOM 901 C C . ILE A 1 119 ? -0.348 12.712 -8.089 1.00 98.75 119 ILE A C 1
ATOM 903 O O . ILE A 1 119 ? -0.666 13.892 -8.253 1.00 98.75 119 ILE A O 1
ATOM 907 N N . GLY A 1 120 ? 0.522 12.339 -7.153 1.00 98.62 120 GLY A N 1
ATOM 908 C CA . GLY A 1 120 ? 1.175 13.256 -6.225 1.00 98.62 120 GLY A CA 1
ATOM 909 C C . GLY A 1 120 ? 2.236 14.164 -6.868 1.00 98.62 120 GLY A C 1
ATOM 910 O O . GLY A 1 120 ? 2.667 13.935 -7.998 1.00 98.62 120 GLY A O 1
ATOM 911 N N . PRO A 1 121 ? 2.691 15.213 -6.155 1.00 98.69 121 PRO A N 1
ATOM 912 C CA . PRO A 1 121 ? 3.793 16.062 -6.605 1.00 98.69 121 PRO A CA 1
ATOM 913 C C . PRO A 1 121 ? 5.050 15.250 -6.930 1.00 98.69 121 PRO A C 1
ATOM 915 O O . PRO A 1 121 ? 5.406 14.323 -6.198 1.00 98.69 121 PRO A O 1
ATOM 918 N N . TYR A 1 122 ? 5.743 15.643 -8.000 1.00 98.75 122 TYR A N 1
ATOM 919 C CA . TYR A 1 122 ? 7.006 15.045 -8.440 1.00 98.75 122 TYR A CA 1
ATOM 920 C C . TYR A 1 122 ? 6.926 13.554 -8.783 1.00 98.75 122 TYR A C 1
ATOM 922 O O . TYR A 1 122 ? 7.951 12.876 -8.810 1.00 98.75 122 TYR A O 1
ATOM 930 N N . VAL A 1 123 ? 5.724 13.033 -9.028 1.00 98.88 123 VAL A N 1
ATOM 931 C CA . VAL A 1 123 ? 5.562 11.738 -9.685 1.00 98.88 123 VAL A CA 1
ATOM 932 C C . VAL A 1 123 ? 5.916 11.893 -11.161 1.00 98.88 123 VAL A C 1
ATOM 934 O O . VAL A 1 123 ? 5.532 12.886 -11.783 1.00 98.88 123 VAL A O 1
ATOM 937 N N . TYR A 1 124 ? 6.629 10.909 -11.702 1.00 98.88 124 TYR A N 1
ATOM 938 C CA . TYR A 1 124 ? 6.821 10.746 -13.140 1.00 98.88 124 TYR A CA 1
ATOM 939 C C . TYR A 1 124 ? 6.001 9.555 -13.639 1.00 98.88 124 TYR A C 1
ATOM 941 O O . TYR A 1 124 ? 6.081 8.474 -13.051 1.00 98.88 124 TYR A O 1
ATOM 949 N N . VAL A 1 125 ? 5.231 9.757 -14.708 1.00 98.88 125 VAL A N 1
ATOM 950 C CA . VAL A 1 125 ? 4.506 8.705 -15.432 1.00 98.88 125 VAL A CA 1
ATOM 951 C C . VAL A 1 125 ? 4.976 8.720 -16.883 1.00 98.88 125 VAL A C 1
ATOM 953 O O . VAL A 1 125 ? 4.719 9.693 -17.592 1.00 98.88 125 VAL A O 1
ATOM 956 N N . GLY A 1 126 ? 5.691 7.664 -17.272 1.00 98.81 126 GLY A N 1
ATOM 957 C CA . GLY A 1 126 ? 6.377 7.532 -18.555 1.00 98.81 126 GLY A CA 1
ATOM 958 C C . GLY A 1 126 ? 5.466 7.276 -19.752 1.00 98.81 126 GLY A C 1
ATOM 959 O O . GLY A 1 126 ? 4.237 7.224 -19.643 1.00 98.81 126 GLY A O 1
ATOM 960 N N . GLU A 1 127 ? 6.088 7.112 -20.916 1.00 98.81 127 GLU A N 1
ATOM 961 C CA . GLU A 1 127 ? 5.379 6.949 -22.183 1.00 98.81 127 GLU A CA 1
ATOM 962 C C . GLU A 1 127 ? 4.578 5.646 -22.210 1.00 98.81 127 GLU A C 1
ATOM 964 O O . GLU A 1 127 ? 5.065 4.594 -21.801 1.00 98.81 127 GLU A O 1
ATOM 969 N N . GLU A 1 128 ? 3.338 5.706 -22.701 1.00 98.81 128 GLU A N 1
ATOM 970 C CA . GLU A 1 128 ? 2.434 4.548 -22.822 1.00 98.81 128 GLU A CA 1
ATOM 971 C C . GLU A 1 128 ?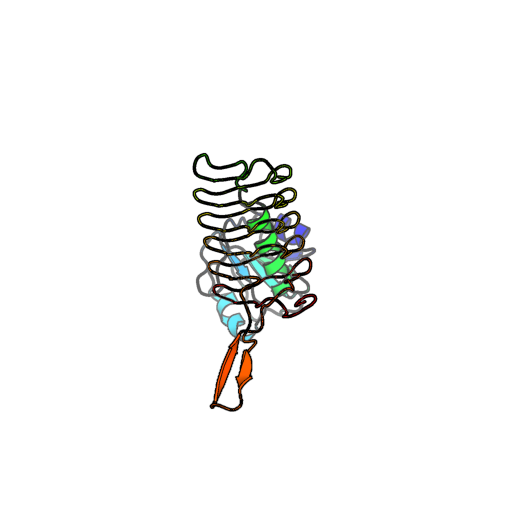 2.161 3.809 -21.493 1.00 98.81 128 GLU A C 1
ATOM 973 O O . GLU A 1 128 ? 1.579 2.723 -21.489 1.00 98.81 128 GLU A O 1
ATOM 978 N N . ALA A 1 129 ? 2.549 4.386 -20.351 1.00 98.88 129 ALA A N 1
ATOM 979 C CA . ALA A 1 129 ? 2.219 3.843 -19.044 1.00 98.88 129 ALA A CA 1
ATOM 980 C C . ALA A 1 129 ? 0.705 3.920 -18.798 1.00 98.88 129 ALA A C 1
ATOM 982 O O . ALA A 1 129 ? 0.017 4.838 -19.256 1.00 98.88 129 ALA A O 1
ATOM 983 N N . VAL A 1 130 ? 0.182 2.960 -18.040 1.00 98.94 130 VAL A N 1
ATOM 984 C CA . VAL A 1 130 ? -1.245 2.857 -17.731 1.00 98.94 130 VAL A CA 1
ATOM 985 C C . VAL A 1 130 ? -1.441 2.885 -16.225 1.00 98.94 130 VAL A C 1
ATOM 987 O O . VAL A 1 130 ? -0.952 2.013 -15.510 1.00 98.94 130 VAL A O 1
ATOM 990 N N . VAL A 1 131 ? -2.202 3.862 -15.746 1.00 98.88 131 VAL A N 1
ATOM 991 C CA . VAL A 1 131 ? -2.653 3.946 -14.354 1.00 98.88 131 VAL A CA 1
ATOM 992 C C . VAL A 1 131 ? -4.171 3.831 -14.359 1.00 98.88 131 VAL A C 1
ATOM 994 O O . VAL A 1 131 ? -4.855 4.736 -14.831 1.00 98.88 131 VAL A O 1
ATOM 997 N N . GLU A 1 132 ? -4.696 2.702 -13.890 1.00 98.81 132 GLU A N 1
ATOM 998 C CA . GLU A 1 132 ? -6.133 2.408 -13.891 1.00 98.81 132 GLU A CA 1
ATOM 999 C C . GLU A 1 132 ? -6.913 3.198 -12.822 1.00 98.81 132 GLU A C 1
ATOM 1001 O O . GLU A 1 132 ? -6.350 3.925 -12.001 1.00 98.81 132 GLU A O 1
ATOM 1006 N N . ASP A 1 133 ? -8.240 3.051 -12.847 1.00 98.56 133 ASP A N 1
ATOM 1007 C CA . ASP A 1 133 ? -9.181 3.788 -12.007 1.00 98.56 133 ASP A CA 1
ATOM 1008 C C . ASP A 1 133 ? -8.843 3.710 -10.511 1.00 98.56 133 ASP A C 1
ATOM 1010 O O . ASP A 1 133 ? -8.419 2.686 -9.974 1.00 98.56 133 ASP A O 1
ATOM 1014 N N . ASN A 1 134 ? -9.063 4.816 -9.802 1.00 97.31 134 ASN A N 1
ATOM 1015 C CA . ASN A 1 134 ? -8.897 4.943 -8.353 1.00 97.31 134 ASN A CA 1
ATOM 1016 C C . ASN A 1 134 ? -7.488 4.634 -7.807 1.00 97.31 134 ASN A C 1
ATOM 1018 O O . ASN A 1 134 ? -7.309 4.660 -6.584 1.00 97.31 134 ASN A O 1
ATOM 1022 N N . ALA A 1 135 ? -6.492 4.377 -8.662 1.00 98.38 135 ALA A N 1
ATOM 1023 C CA . ALA A 1 135 ? -5.115 4.180 -8.234 1.00 98.38 135 ALA A CA 1
ATOM 1024 C C . ALA A 1 135 ? -4.551 5.459 -7.588 1.00 98.38 135 ALA A C 1
ATOM 1026 O O . ALA A 1 135 ? -4.866 6.588 -7.979 1.00 98.38 135 ALA A O 1
ATOM 1027 N N . GLN A 1 136 ? -3.718 5.279 -6.565 1.00 98.12 136 GLN A N 1
ATOM 1028 C CA . GLN A 1 136 ? -3.165 6.359 -5.749 1.00 98.12 136 GLN A CA 1
ATOM 1029 C C . GLN A 1 136 ? -1.641 6.321 -5.825 1.00 98.12 136 GLN A C 1
ATOM 1031 O O . GLN A 1 136 ? -1.010 5.458 -5.220 1.00 98.12 136 GLN A O 1
ATOM 1036 N N . ILE A 1 137 ? -1.044 7.266 -6.547 1.00 98.75 137 ILE A N 1
ATOM 1037 C CA . ILE A 1 137 ? 0.403 7.358 -6.743 1.00 98.75 137 ILE A CA 1
ATOM 1038 C C . ILE A 1 137 ? 0.944 8.524 -5.916 1.00 98.75 137 ILE A C 1
ATOM 1040 O O . ILE A 1 137 ? 0.762 9.696 -6.247 1.00 98.75 137 ILE A O 1
ATOM 1044 N N . TYR A 1 138 ? 1.595 8.206 -4.803 1.00 98.56 138 TYR A N 1
ATOM 1045 C CA . TYR A 1 138 ? 2.115 9.187 -3.852 1.00 98.56 138 TYR A CA 1
ATOM 1046 C C . TYR A 1 138 ? 3.441 9.816 -4.321 1.00 98.56 138 TYR A C 1
ATOM 1048 O O . TYR A 1 138 ? 4.093 9.287 -5.225 1.00 98.56 138 TYR A O 1
ATOM 1056 N N . PRO A 1 139 ? 3.848 10.957 -3.720 1.00 98.62 139 PRO A N 1
ATOM 1057 C CA . PRO A 1 139 ? 4.938 11.799 -4.214 1.00 98.62 139 PRO A CA 1
ATOM 1058 C C . PRO A 1 139 ? 6.252 11.076 -4.511 1.00 98.62 139 PRO A C 1
ATOM 1060 O O . PRO A 1 139 ? 6.604 10.106 -3.841 1.00 98.62 139 PRO A O 1
ATOM 1063 N N . HIS A 1 140 ? 7.022 11.620 -5.455 1.00 98.69 140 HIS A N 1
ATOM 1064 C CA . HIS A 1 140 ? 8.361 11.135 -5.827 1.00 98.69 140 HIS A CA 1
ATOM 1065 C C . HIS A 1 140 ? 8.420 9.699 -6.373 1.00 98.69 140 HIS A C 1
ATOM 1067 O O . HIS A 1 140 ? 9.503 9.117 -6.453 1.00 98.69 140 HIS A O 1
ATOM 1073 N N . SER A 1 141 ? 7.277 9.115 -6.731 1.00 98.88 141 SER A N 1
ATOM 1074 C CA . SER A 1 141 ? 7.230 7.798 -7.365 1.00 98.88 141 SER A CA 1
ATOM 1075 C C . SER A 1 141 ? 7.550 7.888 -8.858 1.00 98.88 141 SER A C 1
ATOM 1077 O O . SER A 1 141 ? 7.268 8.895 -9.509 1.00 98.88 141 SER A O 1
ATOM 1079 N N . PHE A 1 142 ? 8.130 6.823 -9.400 1.00 98.94 142 PHE A N 1
ATOM 1080 C CA . PHE A 1 142 ? 8.470 6.683 -10.812 1.00 98.94 142 PHE A CA 1
ATOM 1081 C C . PHE A 1 142 ? 7.690 5.510 -11.401 1.00 98.94 142 PHE A C 1
ATOM 1083 O O . PHE A 1 142 ? 7.849 4.381 -10.937 1.00 98.94 142 PHE A O 1
ATOM 1090 N N . ILE A 1 143 ? 6.865 5.786 -12.408 1.00 98.94 143 ILE A N 1
ATOM 1091 C CA . ILE A 1 143 ? 6.142 4.790 -13.199 1.00 98.94 143 ILE A CA 1
ATOM 1092 C C . ILE A 1 143 ? 6.752 4.819 -14.601 1.00 98.94 143 ILE A C 1
ATOM 1094 O O . ILE A 1 143 ? 6.558 5.787 -15.333 1.00 98.94 143 ILE A O 1
ATOM 1098 N N . GLY A 1 144 ? 7.556 3.811 -14.931 1.00 98.81 144 GLY A N 1
ATOM 1099 C CA . GLY A 1 144 ? 8.312 3.751 -16.180 1.00 98.81 144 GLY A CA 1
ATOM 1100 C C . GLY A 1 144 ? 7.443 3.519 -17.415 1.00 98.81 144 GLY A C 1
ATOM 1101 O O . GLY A 1 144 ? 6.255 3.218 -17.318 1.00 98.81 144 GLY A O 1
ATOM 1102 N N . ASP A 1 145 ? 8.060 3.636 -18.588 1.00 98.88 145 ASP A N 1
ATOM 1103 C CA . ASP A 1 145 ? 7.365 3.496 -19.870 1.00 98.88 145 ASP A CA 1
ATOM 1104 C C . ASP A 1 145 ? 6.672 2.136 -19.999 1.00 98.88 145 ASP A C 1
ATOM 1106 O O . ASP A 1 145 ? 7.240 1.100 -19.641 1.00 98.88 145 ASP A O 1
ATOM 1110 N N . ARG A 1 146 ? 5.441 2.125 -20.518 1.00 98.88 146 ARG A N 1
ATOM 1111 C CA . ARG A 1 146 ? 4.599 0.924 -20.677 1.00 98.88 146 ARG A CA 1
ATOM 1112 C C . ARG A 1 146 ? 4.352 0.146 -19.376 1.00 98.88 146 ARG A C 1
ATOM 1114 O O . ARG A 1 146 ? 3.830 -0.966 -19.420 1.00 98.88 146 ARG A O 1
ATOM 1121 N N . ALA A 1 147 ? 4.707 0.698 -18.212 1.00 98.88 147 ALA A N 1
ATOM 1122 C CA . ALA A 1 147 ? 4.373 0.090 -16.934 1.00 98.88 147 ALA A CA 1
ATOM 1123 C C . ALA A 1 147 ? 2.873 0.227 -16.656 1.00 98.88 147 ALA A C 1
ATOM 1125 O O . ALA A 1 147 ? 2.221 1.184 -17.085 1.00 98.88 147 ALA A O 1
ATOM 1126 N N . ARG A 1 148 ? 2.325 -0.725 -15.902 1.00 98.94 148 ARG A N 1
ATOM 1127 C CA . ARG A 1 148 ? 0.897 -0.787 -15.595 1.00 98.94 148 ARG A CA 1
ATOM 1128 C C . ARG A 1 148 ? 0.662 -0.819 -14.096 1.00 98.94 148 ARG A C 1
ATOM 1130 O O . ARG A 1 148 ? 1.242 -1.644 -13.399 1.00 98.94 148 ARG A O 1
ATOM 1137 N N . VAL A 1 149 ? -0.217 0.050 -13.613 1.00 98.94 149 VAL A N 1
ATOM 1138 C CA . VAL A 1 149 ? -0.712 0.054 -12.234 1.00 98.94 149 VAL A CA 1
ATOM 1139 C C . VAL A 1 149 ? -2.216 -0.174 -12.262 1.00 98.94 149 VAL A C 1
ATOM 1141 O O . VAL A 1 149 ? -2.954 0.612 -12.857 1.00 98.94 149 VAL A O 1
ATOM 1144 N N . GLY A 1 150 ? -2.651 -1.269 -11.646 1.00 98.81 150 GLY A N 1
ATOM 1145 C CA . GLY A 1 150 ? -4.035 -1.711 -11.651 1.00 98.81 150 GLY A CA 1
ATOM 1146 C C . GLY A 1 150 ? -4.965 -0.884 -10.767 1.00 98.81 150 GLY A C 1
ATOM 1147 O O . GLY A 1 150 ? -4.542 -0.095 -9.920 1.00 98.81 150 GLY A O 1
ATOM 1148 N N . GLU A 1 151 ? -6.261 -1.087 -10.980 1.00 98.62 151 GLU A N 1
ATOM 1149 C CA . GLU A 1 151 ? -7.342 -0.376 -10.301 1.00 98.62 151 GLU A CA 1
ATOM 1150 C C . GLU A 1 151 ? -7.200 -0.431 -8.775 1.00 98.62 151 GLU A C 1
ATOM 1152 O O . GLU A 1 151 ? -6.913 -1.480 -8.194 1.00 98.62 151 GLU A O 1
ATOM 1157 N N . GLY A 1 152 ? -7.411 0.709 -8.113 1.00 97.00 152 GLY A N 1
ATOM 1158 C CA . GLY A 1 152 ? -7.425 0.806 -6.651 1.00 97.00 152 GLY A CA 1
ATOM 1159 C C . GLY A 1 152 ? -6.072 0.568 -5.971 1.00 97.00 152 GLY A C 1
ATOM 1160 O O . GLY A 1 152 ? -5.994 0.635 -4.742 1.00 97.00 152 GLY A O 1
ATOM 1161 N N . THR A 1 153 ? -5.005 0.321 -6.736 1.00 98.56 153 THR A N 1
ATOM 1162 C CA . THR A 1 153 ? -3.661 0.102 -6.199 1.00 98.56 153 THR A CA 1
ATOM 1163 C C . THR A 1 153 ? -3.077 1.383 -5.620 1.00 98.56 153 THR A C 1
ATOM 1165 O O . THR A 1 153 ? -3.184 2.470 -6.190 1.00 98.56 153 THR A O 1
ATOM 1168 N N . THR A 1 154 ? -2.429 1.246 -4.466 1.00 98.25 154 THR A N 1
ATOM 1169 C CA . THR A 1 154 ? -1.742 2.335 -3.775 1.00 98.25 154 THR A CA 1
ATOM 1170 C C . THR A 1 154 ? -0.236 2.159 -3.885 1.00 98.25 154 THR A C 1
ATOM 1172 O O . THR A 1 154 ? 0.332 1.184 -3.395 1.00 98.25 154 THR A O 1
ATOM 1175 N N . ILE A 1 155 ? 0.413 3.141 -4.502 1.00 98.75 155 ILE A N 1
ATOM 1176 C CA . ILE A 1 155 ? 1.861 3.248 -4.642 1.00 98.75 155 ILE A CA 1
ATOM 1177 C C . ILE A 1 155 ? 2.334 4.361 -3.710 1.00 98.75 155 ILE A C 1
ATOM 1179 O O . ILE A 1 155 ? 2.074 5.538 -3.965 1.00 98.75 155 ILE A O 1
ATOM 1183 N N . TYR A 1 156 ? 2.992 4.004 -2.606 1.00 98.62 156 TYR A N 1
ATOM 1184 C CA . TYR A 1 156 ? 3.489 4.971 -1.629 1.00 98.62 156 TYR A CA 1
ATOM 1185 C C . TYR A 1 156 ? 4.719 5.738 -2.125 1.00 98.62 156 TYR A C 1
ATOM 1187 O O . TYR A 1 156 ? 5.288 5.459 -3.175 1.00 98.62 156 TYR A O 1
ATOM 1195 N N . ALA A 1 157 ? 5.109 6.759 -1.360 1.00 98.44 157 ALA A N 1
ATOM 1196 C CA . ALA A 1 157 ? 6.108 7.724 -1.789 1.00 98.44 157 ALA A CA 1
ATOM 1197 C C . ALA A 1 157 ? 7.449 7.074 -2.164 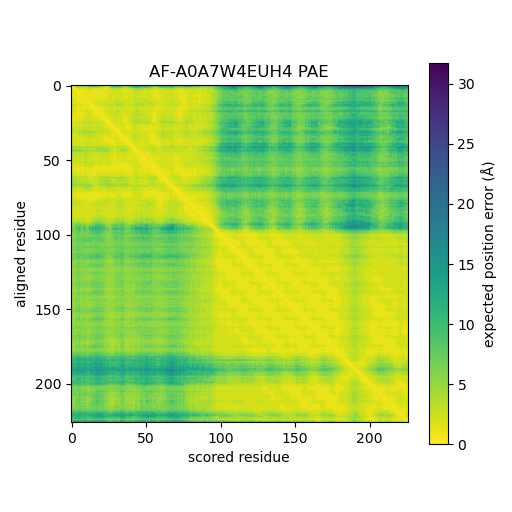1.00 98.44 157 ALA A C 1
ATOM 1199 O O . ALA A 1 157 ? 7.987 6.228 -1.444 1.00 98.44 157 ALA A O 1
ATOM 1200 N N . GLY A 1 158 ? 8.020 7.526 -3.277 1.00 98.56 158 GLY A N 1
ATOM 1201 C CA . GLY A 1 158 ? 9.343 7.096 -3.710 1.00 98.56 158 GLY A CA 1
ATOM 1202 C C . GLY A 1 158 ? 9.419 5.661 -4.227 1.00 98.56 158 GLY A C 1
ATOM 1203 O O . GLY A 1 158 ? 10.525 5.127 -4.266 1.00 98.56 158 GLY A O 1
ATOM 1204 N N . VAL A 1 159 ? 8.314 5.016 -4.600 1.00 98.94 159 VAL A N 1
ATOM 1205 C CA . VAL A 1 159 ? 8.357 3.709 -5.279 1.00 98.94 159 VAL A CA 1
ATOM 1206 C C . VAL A 1 159 ? 8.843 3.880 -6.720 1.00 98.94 159 VAL A C 1
ATOM 1208 O O . VAL A 1 159 ? 8.523 4.872 -7.371 1.00 98.94 159 VAL A O 1
ATOM 1211 N N . LYS A 1 160 ? 9.625 2.923 -7.229 1.00 98.94 160 LYS A N 1
ATOM 1212 C CA . LYS A 1 160 ? 10.078 2.885 -8.625 1.00 98.94 160 LYS A CA 1
ATOM 1213 C C . LYS A 1 160 ? 9.566 1.619 -9.290 1.00 98.94 160 LYS A C 1
ATOM 1215 O O . LYS A 1 160 ? 9.948 0.525 -8.890 1.00 98.94 160 LYS A O 1
ATOM 1220 N N . ILE A 1 161 ? 8.737 1.780 -10.310 1.00 98.88 161 ILE A N 1
ATOM 1221 C CA . ILE A 1 161 ? 8.256 0.705 -11.173 1.00 98.88 161 ILE A CA 1
ATOM 1222 C C . ILE A 1 161 ? 8.912 0.918 -12.530 1.00 98.88 161 ILE A C 1
ATOM 1224 O O . ILE A 1 161 ? 8.690 1.940 -13.174 1.00 98.88 161 ILE A O 1
ATOM 1228 N N . TYR A 1 162 ? 9.778 -0.007 -12.925 1.00 98.81 162 TYR A N 1
ATOM 1229 C CA . TYR A 1 162 ? 10.509 0.075 -14.183 1.00 98.81 162 TYR A CA 1
ATOM 1230 C C . TYR A 1 162 ? 9.594 -0.224 -15.373 1.00 98.81 162 TYR A C 1
ATOM 1232 O O . TYR A 1 162 ? 8.471 -0.705 -15.221 1.00 98.81 162 TYR A O 1
ATOM 1240 N N . GLN A 1 163 ? 10.103 0.057 -16.569 1.00 98.69 163 GLN A N 1
ATOM 1241 C CA . GLN A 1 163 ? 9.391 -0.135 -17.822 1.00 98.69 163 GLN A CA 1
ATOM 1242 C C . GLN A 1 163 ? 8.851 -1.560 -17.984 1.00 98.69 163 GLN A C 1
ATOM 1244 O O . GLN A 1 163 ? 9.467 -2.520 -17.506 1.00 98.69 163 GLN A O 1
ATOM 1249 N N . ASP A 1 164 ? 7.719 -1.691 -18.672 1.00 98.62 164 ASP A N 1
ATOM 1250 C CA . ASP A 1 164 ? 7.060 -2.967 -18.993 1.00 98.62 164 ASP A CA 1
ATOM 1251 C C . ASP A 1 164 ? 6.621 -3.806 -17.771 1.00 98.62 164 ASP A C 1
ATOM 1253 O O . ASP A 1 164 ? 6.157 -4.935 -17.932 1.00 98.62 164 ASP A O 1
ATOM 1257 N N . CYS A 1 165 ? 6.781 -3.305 -16.540 1.00 98.81 165 CYS A N 1
ATOM 1258 C CA . CYS A 1 165 ? 6.359 -4.011 -15.330 1.00 98.81 165 CYS A CA 1
ATOM 1259 C C . CYS A 1 165 ? 4.883 -3.760 -15.029 1.00 98.81 165 CYS A C 1
ATOM 1261 O O . CYS A 1 165 ? 4.354 -2.671 -15.257 1.00 98.81 165 CYS A O 1
ATOM 1263 N N . GLU A 1 166 ? 4.233 -4.763 -14.453 1.00 98.88 166 GLU A N 1
ATOM 1264 C CA . GLU A 1 166 ? 2.809 -4.737 -14.153 1.00 98.88 166 GLU A CA 1
ATOM 1265 C C . GLU A 1 166 ? 2.589 -4.918 -12.654 1.00 98.88 166 GLU A C 1
ATOM 1267 O O . GLU A 1 166 ? 3.129 -5.835 -12.035 1.00 98.88 166 GLU A O 1
ATOM 1272 N N . VAL A 1 167 ? 1.771 -4.050 -12.070 1.00 98.88 167 VAL A N 1
ATOM 1273 C CA . VAL A 1 167 ? 1.215 -4.213 -10.731 1.00 98.88 167 VAL A CA 1
ATOM 1274 C C . VAL A 1 167 ? -0.292 -4.327 -10.866 1.00 98.88 167 VAL A C 1
ATOM 1276 O O . VAL A 1 167 ? -0.925 -3.443 -11.440 1.00 98.88 167 VAL A O 1
ATOM 1279 N N . GLY A 1 168 ? -0.847 -5.423 -10.353 1.00 98.81 168 GLY A N 1
ATOM 1280 C CA . GLY A 1 168 ? -2.270 -5.738 -10.391 1.00 98.81 168 GLY A CA 1
ATOM 1281 C C . GLY A 1 168 ? -3.141 -4.771 -9.591 1.00 98.81 168 GLY A C 1
ATOM 1282 O O . GLY A 1 168 ? -2.732 -3.670 -9.216 1.00 98.81 168 GLY A O 1
ATOM 1283 N N . ARG A 1 169 ? -4.384 -5.183 -9.360 1.00 98.81 169 ARG A N 1
ATOM 1284 C CA . ARG A 1 169 ? -5.434 -4.402 -8.696 1.00 98.81 169 ARG A CA 1
ATOM 1285 C C . ARG A 1 169 ? -5.367 -4.526 -7.185 1.00 98.81 169 ARG A C 1
ATOM 1287 O O . ARG A 1 169 ? -5.005 -5.577 -6.662 1.00 98.81 169 ARG A O 1
ATOM 1294 N N . ASN A 1 170 ? -5.822 -3.489 -6.486 1.00 97.62 170 ASN A N 1
ATOM 1295 C CA . ASN A 1 170 ? -5.923 -3.445 -5.024 1.00 97.62 170 ASN A CA 1
ATOM 1296 C C . ASN A 1 170 ? -4.613 -3.809 -4.304 1.00 97.62 170 ASN A C 1
ATOM 1298 O O . ASN A 1 170 ? -4.632 -4.352 -3.200 1.00 97.62 170 ASN A O 1
ATOM 1302 N N . CYS A 1 171 ? -3.472 -3.534 -4.933 1.00 98.56 171 CYS A N 1
ATOM 1303 C CA . CYS A 1 171 ? -2.167 -3.770 -4.339 1.00 98.56 171 CYS A CA 1
ATOM 1304 C C . CYS A 1 171 ? -1.763 -2.606 -3.431 1.00 98.56 171 CYS A C 1
ATOM 1306 O O . CYS A 1 171 ? -2.203 -1.465 -3.602 1.00 98.56 171 CYS A O 1
ATOM 1308 N N . ILE A 1 172 ? -0.872 -2.889 -2.485 1.00 98.44 172 ILE A N 1
ATOM 1309 C CA . ILE A 1 172 ? -0.250 -1.887 -1.619 1.00 98.44 172 ILE A CA 1
ATOM 1310 C C . ILE A 1 172 ? 1.263 -2.010 -1.766 1.00 98.44 172 ILE A C 1
ATOM 1312 O O . ILE A 1 172 ? 1.853 -3.022 -1.400 1.00 98.44 172 ILE A O 1
ATOM 1316 N N . VAL A 1 173 ? 1.907 -0.974 -2.298 1.00 98.75 173 VAL A N 1
ATOM 1317 C CA . VAL A 1 173 ? 3.359 -0.953 -2.497 1.00 98.75 173 VAL A CA 1
ATOM 1318 C C . VAL A 1 173 ? 3.955 0.145 -1.631 1.00 98.75 173 VAL A C 1
ATOM 1320 O O . VAL A 1 173 ? 3.757 1.332 -1.895 1.00 98.75 173 VAL A O 1
ATOM 1323 N N . HIS A 1 174 ? 4.648 -0.252 -0.562 1.00 98.69 174 HIS A N 1
ATOM 1324 C CA . HIS A 1 174 ? 5.175 0.664 0.450 1.00 98.69 174 HIS A CA 1
ATOM 1325 C C . HIS A 1 174 ? 6.389 1.461 -0.027 1.00 98.69 174 HIS A C 1
ATOM 1327 O O . HIS A 1 174 ? 7.018 1.162 -1.040 1.00 98.69 174 HIS A O 1
ATOM 1333 N N . ALA A 1 175 ? 6.706 2.516 0.722 1.00 98.56 175 ALA A N 1
ATOM 1334 C CA . ALA A 1 175 ? 7.701 3.507 0.336 1.00 98.56 175 ALA A CA 1
ATOM 1335 C C . ALA A 1 175 ? 9.069 2.892 -0.011 1.00 98.56 175 ALA A C 1
ATOM 1337 O O . ALA A 1 175 ? 9.545 1.960 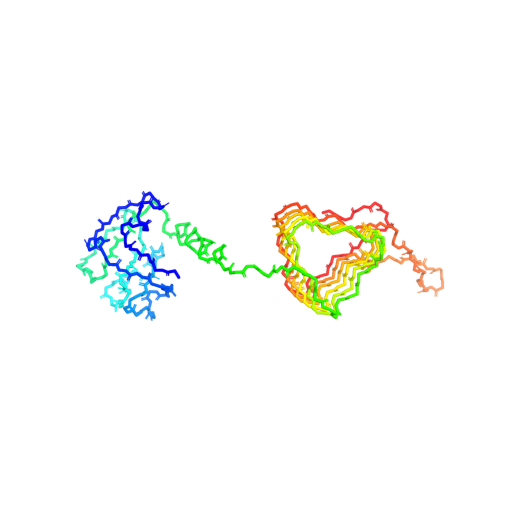0.641 1.00 98.56 175 ALA A O 1
ATOM 1338 N N . GLY A 1 176 ? 9.707 3.451 -1.040 1.00 98.00 176 GLY A N 1
ATOM 1339 C CA . GLY A 1 176 ? 11.064 3.083 -1.452 1.00 98.00 176 GLY A CA 1
ATOM 1340 C C . GLY A 1 176 ? 11.207 1.749 -2.190 1.00 98.00 176 GLY A C 1
ATOM 1341 O O . GLY A 1 176 ? 12.323 1.420 -2.585 1.00 98.00 176 GLY A O 1
ATOM 1342 N N . VAL A 1 177 ? 10.122 0.999 -2.414 1.00 98.94 177 VAL A N 1
ATOM 1343 C CA . VAL A 1 177 ? 10.163 -0.257 -3.182 1.00 98.94 177 VAL A CA 1
ATOM 1344 C C . VAL A 1 177 ? 10.656 -0.023 -4.614 1.00 98.94 177 VAL A C 1
ATOM 1346 O O . VAL A 1 177 ? 10.319 0.982 -5.246 1.00 98.94 177 VAL A O 1
ATOM 1349 N N . VAL A 1 178 ? 11.432 -0.977 -5.132 1.00 98.88 178 VAL A N 1
ATOM 1350 C CA . VAL A 1 178 ? 11.905 -1.006 -6.521 1.00 98.88 178 VAL A CA 1
ATOM 1351 C C . VAL A 1 178 ? 11.416 -2.280 -7.204 1.00 98.88 178 VAL A C 1
ATOM 1353 O O . VAL A 1 178 ? 11.724 -3.383 -6.760 1.00 98.88 178 VAL A O 1
ATOM 1356 N N . ILE A 1 179 ? 10.670 -2.125 -8.297 1.00 98.88 179 ILE A N 1
ATOM 1357 C CA . ILE A 1 179 ? 10.110 -3.215 -9.099 1.00 98.88 179 ILE A CA 1
ATOM 1358 C C . ILE A 1 179 ? 10.708 -3.149 -10.499 1.00 98.88 179 ILE A C 1
ATOM 1360 O O . ILE A 1 179 ? 10.541 -2.156 -11.206 1.00 98.88 179 ILE A O 1
ATOM 1364 N N . GLY A 1 180 ? 11.371 -4.225 -10.904 1.00 98.56 180 GLY A N 1
ATOM 1365 C CA . GLY A 1 180 ? 11.891 -4.417 -12.249 1.00 98.56 180 GLY A CA 1
ATOM 1366 C C . GLY A 1 180 ? 13.288 -3.858 -12.492 1.00 98.56 180 GLY A C 1
ATOM 1367 O O . GLY A 1 180 ? 13.604 -3.572 -13.644 1.00 98.56 180 GLY A O 1
ATOM 1368 N N . ALA A 1 181 ? 14.119 -3.721 -11.457 1.00 98.19 181 ALA A N 1
ATOM 1369 C CA . ALA A 1 181 ? 15.553 -3.489 -11.639 1.00 98.19 181 ALA A CA 1
ATOM 1370 C C . ALA A 1 181 ? 16.238 -4.713 -12.275 1.00 98.19 181 ALA A C 1
ATOM 1372 O O . ALA A 1 181 ? 15.702 -5.822 -12.238 1.00 98.19 181 ALA A O 1
ATOM 1373 N N . ASP A 1 182 ? 17.420 -4.517 -12.863 1.00 97.88 182 ASP A N 1
ATOM 1374 C CA . ASP A 1 182 ? 18.226 -5.625 -13.382 1.00 97.88 182 ASP A CA 1
ATOM 1375 C C . ASP A 1 182 ? 18.668 -6.551 -12.244 1.00 97.88 182 ASP A C 1
ATOM 1377 O O . ASP A 1 182 ? 19.348 -6.111 -11.316 1.00 97.88 182 ASP A O 1
ATOM 1381 N N . GLY A 1 183 ? 18.375 -7.844 -12.380 1.00 94.25 183 GLY A N 1
ATOM 1382 C CA . GLY A 1 183 ? 18.950 -8.869 -11.517 1.00 94.25 183 GLY A CA 1
ATOM 1383 C C . GLY A 1 183 ? 20.438 -9.122 -11.772 1.00 94.25 183 GLY A C 1
ATOM 1384 O O . GLY A 1 183 ? 21.065 -8.580 -12.691 1.00 94.25 183 GLY A O 1
ATOM 1385 N N . PHE A 1 184 ? 21.018 -10.014 -10.968 1.00 95.38 184 PHE A N 1
ATOM 1386 C CA . PHE A 1 184 ? 22.428 -10.397 -11.072 1.00 95.38 184 PHE A CA 1
ATOM 1387 C C . PHE A 1 184 ? 22.681 -11.405 -12.212 1.00 95.38 184 PHE A C 1
ATOM 1389 O O . PHE A 1 184 ? 22.887 -12.597 -11.986 1.00 95.38 184 PHE A O 1
ATOM 1396 N N . GLY A 1 185 ? 22.661 -10.930 -13.459 1.00 93.94 185 GLY A N 1
ATOM 1397 C CA . GLY A 1 185 ? 22.943 -11.734 -14.652 1.00 93.94 185 GLY A CA 1
ATOM 1398 C C . GLY A 1 185 ? 24.321 -11.449 -15.246 1.00 93.94 185 GLY A C 1
ATOM 1399 O O . GLY A 1 185 ? 24.499 -10.439 -15.925 1.00 93.94 185 GLY A O 1
ATOM 1400 N N . PHE A 1 186 ? 25.285 -12.351 -15.043 1.00 97.12 186 PHE A N 1
ATOM 1401 C CA . PHE A 1 186 ? 26.652 -12.208 -15.555 1.00 97.12 186 PHE A CA 1
ATOM 1402 C C . PHE A 1 186 ? 27.219 -13.534 -16.081 1.00 97.12 186 PHE A C 1
ATOM 1404 O O . PHE A 1 186 ? 27.131 -14.561 -15.412 1.00 97.12 186 PHE A O 1
ATOM 1411 N N . ALA A 1 187 ? 27.838 -13.507 -17.265 1.00 95.88 187 ALA A N 1
ATOM 1412 C CA . ALA A 1 187 ? 28.513 -14.654 -17.869 1.00 95.88 187 ALA A CA 1
ATOM 1413 C C . ALA A 1 187 ? 30.029 -14.608 -17.580 1.00 95.88 187 ALA A C 1
ATOM 1415 O O . ALA A 1 187 ? 30.680 -13.635 -17.985 1.00 95.88 187 ALA A O 1
ATOM 1416 N N . PRO A 1 188 ? 30.613 -15.628 -16.924 1.00 96.62 188 PRO A N 1
ATOM 1417 C CA . PRO A 1 188 ? 32.047 -15.662 -16.643 1.00 96.62 188 PRO A CA 1
ATOM 1418 C C . PRO A 1 188 ? 32.859 -15.795 -17.937 1.00 96.62 188 PRO A C 1
ATOM 1420 O O . PRO A 1 188 ? 32.448 -16.484 -18.872 1.00 96.62 188 PRO A O 1
ATOM 1423 N N . GLN A 1 189 ? 34.015 -15.138 -17.983 1.00 97.50 189 GLN A N 1
ATOM 1424 C CA . GLN A 1 189 ? 34.941 -15.153 -19.115 1.00 97.50 189 GLN A CA 1
ATOM 1425 C C . GLN A 1 189 ? 36.221 -15.947 -18.781 1.00 97.50 189 GLN A C 1
ATOM 1427 O O . GLN A 1 189 ? 36.572 -16.072 -17.604 1.00 97.50 189 GLN A O 1
ATOM 1432 N N . PRO A 1 190 ? 36.959 -16.468 -19.786 1.00 97.25 190 PRO A N 1
ATOM 1433 C CA . PRO A 1 190 ? 38.201 -17.218 -19.557 1.00 97.25 190 PRO A CA 1
ATOM 1434 C C . PRO A 1 190 ? 39.306 -16.441 -18.822 1.00 97.25 190 PRO A C 1
ATOM 1436 O O . PRO A 1 190 ? 40.172 -17.056 -18.207 1.00 97.25 190 PRO A O 1
ATOM 1439 N N . ASP A 1 191 ? 39.287 -15.108 -18.880 1.00 96.62 191 ASP A N 1
ATOM 1440 C CA . ASP A 1 191 ? 40.245 -14.219 -18.209 1.00 96.62 191 ASP A CA 1
ATOM 1441 C C . ASP A 1 191 ? 39.865 -13.886 -16.750 1.00 96.62 191 ASP A C 1
ATOM 1443 O O . ASP A 1 191 ? 40.564 -13.118 -16.089 1.00 96.62 191 ASP A O 1
ATOM 1447 N N . GLY A 1 192 ? 38.769 -14.460 -16.237 1.00 96.25 192 GLY A N 1
ATOM 1448 C CA . GLY A 1 192 ? 38.253 -14.212 -14.889 1.00 96.25 192 GLY A CA 1
ATOM 1449 C C . GLY A 1 192 ? 37.340 -12.987 -14.769 1.00 96.25 192 GLY A C 1
ATOM 1450 O O . GLY A 1 192 ? 36.843 -12.715 -13.675 1.00 96.25 192 GLY A O 1
ATOM 1451 N N . SER A 1 193 ? 37.091 -12.259 -15.863 1.00 97.25 193 SER A N 1
ATOM 1452 C CA . SER A 1 193 ? 36.109 -11.172 -15.903 1.00 97.25 193 SER A CA 1
ATOM 1453 C C . SER A 1 193 ? 34.669 -11.689 -16.062 1.00 97.25 193 SER A C 1
ATOM 1455 O O . SER A 1 193 ? 34.422 -12.877 -16.290 1.00 97.25 193 SER A O 1
ATOM 1457 N N . TYR A 1 194 ? 33.695 -10.786 -15.929 1.00 97.00 194 TYR A N 1
ATOM 1458 C CA . TYR A 1 194 ? 32.269 -11.076 -16.072 1.00 97.00 194 TYR A CA 1
ATOM 1459 C C . TYR A 1 194 ? 31.645 -10.161 -17.121 1.00 97.00 194 TYR A C 1
ATOM 1461 O O . TYR A 1 194 ? 31.778 -8.940 -17.039 1.00 97.00 194 TYR A O 1
ATOM 1469 N N . ASN A 1 195 ? 30.912 -10.739 -18.072 1.00 96.88 195 ASN A N 1
ATOM 1470 C CA . ASN A 1 195 ? 30.142 -9.975 -19.047 1.00 96.88 195 ASN A CA 1
ATOM 1471 C C . ASN A 1 195 ? 28.682 -9.851 -18.592 1.00 96.88 195 ASN A C 1
ATOM 1473 O O . ASN A 1 195 ? 28.063 -10.856 -18.236 1.00 96.88 195 ASN A O 1
ATOM 1477 N N . LYS A 1 196 ? 28.125 -8.636 -18.599 1.00 97.00 196 LYS A N 1
ATOM 1478 C CA . LYS A 1 196 ? 26.737 -8.395 -18.181 1.00 97.00 196 LYS A CA 1
ATOM 1479 C C . LYS A 1 196 ? 25.771 -9.040 -19.173 1.00 97.00 196 LYS A C 1
ATOM 1481 O O . LYS A 1 196 ? 25.872 -8.820 -20.376 1.00 97.00 196 LYS A O 1
ATOM 1486 N N . ILE A 1 197 ? 24.806 -9.790 -18.653 1.00 96.06 197 ILE A N 1
ATOM 1487 C CA . ILE A 1 197 ? 23.683 -10.324 -19.421 1.00 96.06 197 ILE A CA 1
ATOM 1488 C C . ILE A 1 197 ? 22.535 -9.310 -19.309 1.00 96.06 197 ILE A C 1
ATOM 1490 O O . ILE A 1 197 ? 22.044 -9.091 -18.196 1.00 96.06 197 ILE A O 1
ATOM 1494 N N . PRO A 1 198 ? 22.102 -8.672 -20.413 1.00 95.38 198 PRO A N 1
ATOM 1495 C CA . PRO A 1 198 ? 20.944 -7.782 -20.398 1.00 95.38 198 PRO A CA 1
ATOM 1496 C C . PRO A 1 198 ? 19.696 -8.493 -19.871 1.00 95.38 198 PRO A C 1
ATOM 1498 O O . PRO A 1 198 ? 19.428 -9.635 -20.250 1.00 95.38 198 PRO A O 1
ATOM 1501 N N . GLN A 1 199 ? 18.936 -7.820 -19.007 1.00 96.50 199 GLN A N 1
ATOM 1502 C CA . GLN A 1 199 ? 17.696 -8.357 -18.457 1.00 96.50 199 GLN A CA 1
ATOM 1503 C C . GLN A 1 199 ? 16.511 -7.802 -19.255 1.00 96.50 199 GLN A C 1
ATOM 1505 O O . GLN A 1 199 ? 16.095 -6.660 -19.075 1.00 96.50 199 GLN A O 1
ATOM 1510 N N . MET A 1 200 ? 16.001 -8.605 -20.187 1.00 96.12 200 MET A N 1
ATOM 1511 C CA . MET A 1 200 ? 14.980 -8.187 -21.155 1.00 96.12 200 MET A CA 1
ATOM 1512 C C . MET A 1 200 ? 13.550 -8.515 -20.712 1.00 96.12 200 MET A C 1
ATOM 1514 O O . MET A 1 200 ? 12.606 -8.169 -21.415 1.00 96.12 200 MET A O 1
ATOM 1518 N N . GLY A 1 201 ? 13.380 -9.216 -19.590 1.00 97.50 201 GLY A N 1
ATOM 1519 C CA . GLY A 1 201 ? 12.072 -9.536 -19.031 1.00 97.50 201 GLY A CA 1
ATOM 1520 C C . GLY A 1 201 ? 11.462 -8.397 -18.214 1.00 97.50 201 GLY A C 1
ATOM 1521 O O . GLY A 1 201 ? 11.965 -7.273 -18.190 1.00 97.50 201 GLY A O 1
ATOM 1522 N N . ASN A 1 202 ? 10.378 -8.710 -17.508 1.00 98.50 202 ASN A N 1
ATOM 1523 C CA . ASN A 1 202 ? 9.671 -7.787 -16.623 1.00 98.50 202 ASN A CA 1
ATOM 1524 C C . ASN A 1 202 ? 9.338 -8.426 -15.259 1.00 98.50 202 ASN A C 1
ATOM 1526 O O . ASN A 1 202 ? 9.803 -9.522 -14.924 1.00 98.50 202 ASN A O 1
ATOM 1530 N N . VAL A 1 203 ? 8.552 -7.703 -14.461 1.00 98.81 203 VAL A N 1
ATOM 1531 C CA . VAL A 1 203 ? 7.921 -8.189 -13.230 1.00 98.81 203 VAL A CA 1
ATOM 1532 C C . VAL A 1 203 ? 6.412 -8.048 -13.380 1.00 98.81 203 VAL A C 1
ATOM 1534 O O . VAL A 1 203 ? 5.941 -7.011 -13.848 1.00 98.81 203 VAL A O 1
ATOM 1537 N N . ILE A 1 204 ? 5.670 -9.070 -12.961 1.00 98.81 204 ILE A N 1
ATOM 1538 C CA . ILE A 1 204 ? 4.209 -9.054 -12.898 1.00 98.81 204 ILE A CA 1
ATOM 1539 C C . ILE A 1 204 ? 3.800 -9.344 -11.456 1.00 98.81 204 ILE A C 1
ATOM 1541 O O . ILE A 1 204 ? 3.918 -10.472 -10.986 1.00 98.81 204 ILE A O 1
ATOM 1545 N N . VAL A 1 205 ? 3.306 -8.326 -10.759 1.00 98.81 205 VAL A N 1
ATOM 1546 C CA . VAL A 1 205 ? 2.712 -8.451 -9.425 1.00 98.81 205 VAL A CA 1
ATOM 1547 C C . VAL A 1 205 ? 1.211 -8.678 -9.591 1.00 98.81 205 VAL A C 1
ATOM 1549 O O . VAL A 1 205 ? 0.530 -7.860 -10.206 1.00 98.81 205 VAL A O 1
ATOM 1552 N N . ALA A 1 206 ? 0.693 -9.783 -9.053 1.00 98.62 206 ALA A N 1
ATOM 1553 C CA . ALA A 1 206 ? -0.727 -10.130 -9.134 1.00 98.62 206 ALA A CA 1
ATOM 1554 C C . ALA A 1 206 ? -1.623 -9.212 -8.277 1.00 98.62 206 ALA A C 1
ATOM 1556 O O . ALA A 1 206 ? -1.134 -8.379 -7.517 1.00 98.62 206 ALA A O 1
ATOM 1557 N N . ASP A 1 207 ? -2.942 -9.380 -8.393 1.00 98.69 207 ASP A N 1
ATOM 1558 C CA . ASP A 1 207 ? -3.931 -8.614 -7.627 1.00 98.69 207 ASP A CA 1
ATOM 1559 C C . ASP A 1 207 ? -3.856 -8.899 -6.113 1.00 98.69 207 ASP A C 1
ATOM 1561 O O . ASP A 1 207 ? -3.604 -10.028 -5.688 1.00 98.69 207 ASP A O 1
ATOM 1565 N N . ASN A 1 208 ? -4.198 -7.898 -5.298 1.00 97.81 208 ASN A N 1
ATOM 1566 C CA . ASN A 1 208 ? -4.283 -7.957 -3.832 1.00 97.81 208 ASN A CA 1
ATOM 1567 C C . ASN A 1 208 ? -2.953 -8.305 -3.137 1.00 97.81 208 ASN A C 1
ATOM 1569 O O . ASN A 1 208 ? -2.943 -8.933 -2.076 1.00 97.81 208 ASN A O 1
ATOM 1573 N N . VAL A 1 209 ? -1.827 -7.906 -3.731 1.00 98.50 209 VAL A N 1
ATOM 1574 C CA . VAL A 1 209 ? -0.493 -8.098 -3.151 1.00 98.50 209 VAL A CA 1
ATOM 1575 C C . VAL A 1 209 ? -0.079 -6.875 -2.331 1.00 98.50 209 VAL A C 1
ATOM 1577 O O . VAL A 1 209 ? -0.252 -5.733 -2.756 1.00 98.50 209 VAL A O 1
ATOM 1580 N N . GLU A 1 210 ? 0.534 -7.115 -1.171 1.00 98.50 210 GLU A N 1
ATOM 1581 C CA . GLU A 1 210 ? 1.180 -6.084 -0.357 1.00 98.50 210 GLU A CA 1
ATOM 1582 C C . GLU A 1 210 ? 2.702 -6.292 -0.322 1.00 98.50 210 GLU A C 1
ATOM 1584 O O . GLU A 1 210 ? 3.185 -7.378 0.000 1.00 98.50 210 GLU A O 1
ATOM 1589 N N . ILE A 1 211 ? 3.465 -5.247 -0.660 1.00 98.69 211 ILE A N 1
ATOM 1590 C CA . ILE A 1 211 ? 4.934 -5.254 -0.692 1.00 98.69 211 ILE A CA 1
ATOM 1591 C C . ILE A 1 211 ? 5.459 -4.248 0.331 1.00 98.69 211 ILE A C 1
ATOM 1593 O O . ILE A 1 211 ? 5.218 -3.046 0.209 1.00 98.69 211 ILE A O 1
ATOM 1597 N N . GLY A 1 212 ? 6.207 -4.740 1.322 1.00 98.56 212 GLY A N 1
ATOM 1598 C CA . GLY A 1 212 ? 6.790 -3.935 2.399 1.00 98.56 212 GLY A CA 1
ATOM 1599 C C . GLY A 1 212 ? 7.874 -2.954 1.935 1.00 98.56 212 GLY A C 1
ATOM 1600 O O . GLY A 1 212 ? 8.482 -3.121 0.876 1.00 98.56 212 GLY A O 1
ATOM 1601 N N . ALA A 1 213 ? 8.126 -1.925 2.749 1.00 98.50 213 ALA A N 1
ATOM 1602 C CA . ALA A 1 213 ? 9.008 -0.809 2.402 1.00 98.50 213 ALA A CA 1
ATOM 1603 C C . ALA A 1 213 ? 10.437 -1.257 2.049 1.00 98.50 213 ALA A C 1
ATOM 1605 O O . ALA A 1 213 ? 10.978 -2.174 2.664 1.00 98.50 213 ALA A O 1
ATOM 1606 N N . ASN A 1 214 ? 11.055 -0.566 1.085 1.00 98.50 214 ASN A N 1
ATOM 1607 C CA . ASN A 1 214 ? 12.412 -0.825 0.576 1.00 98.50 214 ASN A CA 1
ATOM 1608 C C . ASN A 1 214 ? 12.667 -2.244 0.021 1.00 98.50 214 ASN A C 1
ATOM 1610 O O . ASN A 1 214 ? 13.820 -2.643 -0.135 1.00 98.50 214 ASN A O 1
ATOM 1614 N N . THR A 1 215 ? 11.620 -3.004 -0.303 1.00 98.88 215 THR A N 1
ATOM 1615 C CA . THR A 1 215 ? 11.771 -4.280 -1.019 1.00 98.88 215 THR A CA 1
ATOM 1616 C C . THR A 1 215 ? 12.251 -4.040 -2.453 1.00 98.88 215 THR A C 1
ATOM 1618 O O . THR A 1 215 ? 11.838 -3.079 -3.103 1.00 98.88 215 THR A O 1
ATOM 1621 N N . THR A 1 216 ? 13.093 -4.935 -2.966 1.00 98.69 216 THR A N 1
ATOM 1622 C CA . THR A 1 216 ? 13.545 -4.944 -4.363 1.00 98.69 216 THR A CA 1
ATOM 1623 C C . THR A 1 216 ? 13.102 -6.231 -5.049 1.00 98.69 216 THR A C 1
ATOM 1625 O O . THR A 1 216 ? 13.359 -7.319 -4.534 1.00 98.69 216 THR A O 1
ATOM 1628 N N . ILE A 1 217 ? 12.442 -6.113 -6.201 1.00 98.75 217 ILE A N 1
ATOM 1629 C CA . ILE A 1 217 ? 11.998 -7.246 -7.020 1.00 98.75 217 ILE A CA 1
ATOM 1630 C C . ILE A 1 217 ? 12.611 -7.088 -8.406 1.00 98.75 217 ILE A C 1
ATOM 1632 O O . ILE A 1 217 ? 12.207 -6.209 -9.167 1.00 98.75 217 ILE A O 1
ATOM 1636 N N . ASP A 1 218 ? 13.587 -7.927 -8.729 1.00 98.62 218 ASP A N 1
ATOM 1637 C CA . ASP A 1 218 ? 14.305 -7.842 -9.997 1.00 98.62 218 ASP A CA 1
ATOM 1638 C C . ASP A 1 218 ? 13.488 -8.436 -11.150 1.00 98.62 218 ASP A C 1
ATOM 1640 O O . ASP A 1 218 ? 12.744 -9.415 -10.992 1.00 98.62 218 ASP A O 1
ATOM 1644 N N . ARG A 1 219 ? 13.645 -7.850 -12.341 1.00 98.38 219 ARG A N 1
ATOM 1645 C CA . ARG A 1 219 ? 13.077 -8.412 -13.570 1.00 98.38 219 ARG A CA 1
ATOM 1646 C C . ARG A 1 219 ? 13.808 -9.690 -13.964 1.00 98.38 219 ARG A C 1
ATOM 1648 O O . ARG A 1 219 ? 15.002 -9.850 -13.711 1.00 98.38 219 ARG A O 1
ATOM 1655 N N . ALA A 1 220 ? 13.093 -10.571 -14.648 1.00 95.62 220 ALA A N 1
ATOM 1656 C CA . ALA A 1 220 ? 13.693 -11.761 -15.227 1.00 95.62 220 ALA A CA 1
ATOM 1657 C C . ALA A 1 220 ? 14.635 -11.407 -16.394 1.00 95.62 220 ALA A C 1
ATOM 1659 O O . ALA A 1 220 ? 14.433 -10.422 -17.109 1.00 95.62 220 ALA A O 1
ATOM 1660 N N . ALA A 1 221 ? 15.624 -12.266 -16.658 1.00 93.69 221 ALA A N 1
ATOM 1661 C CA . ALA A 1 221 ? 16.486 -12.119 -17.834 1.00 93.69 221 ALA A CA 1
ATOM 1662 C C . ALA A 1 221 ? 15.688 -12.232 -19.145 1.00 93.69 221 ALA A C 1
ATOM 1664 O O . ALA A 1 221 ? 15.923 -11.493 -20.098 1.00 93.69 221 ALA A O 1
ATOM 1665 N N . MET A 1 222 ? 14.721 -13.150 -19.165 1.00 94.06 222 MET A N 1
ATOM 1666 C CA . MET A 1 222 ? 13.746 -13.384 -20.228 1.00 94.06 222 MET A CA 1
ATOM 1667 C C . MET A 1 222 ? 12.410 -13.756 -19.573 1.00 94.06 222 MET A C 1
ATOM 1669 O O . MET A 1 222 ? 12.403 -14.439 -18.550 1.00 94.06 222 MET A O 1
ATOM 1673 N N . GLY A 1 223 ? 11.282 -13.353 -20.160 1.00 96.19 223 GLY A N 1
ATOM 1674 C CA . GLY A 1 223 ? 9.960 -13.617 -19.579 1.00 96.19 223 GLY A CA 1
ATOM 1675 C C . GLY A 1 223 ? 9.639 -12.692 -18.401 1.00 96.19 223 GLY A C 1
ATOM 1676 O O . GLY A 1 223 ? 9.899 -11.496 -18.485 1.00 96.19 223 GLY A O 1
ATOM 1677 N N . ALA A 1 224 ? 9.066 -13.236 -17.324 1.00 97.31 224 ALA A N 1
ATOM 1678 C CA . ALA A 1 224 ? 8.569 -12.456 -16.189 1.00 97.31 224 ALA A CA 1
ATOM 1679 C C . ALA A 1 224 ? 8.932 -13.092 -14.840 1.00 97.31 224 ALA A C 1
ATOM 1681 O O . ALA A 1 224 ? 8.771 -14.303 -14.671 1.00 97.31 224 ALA A O 1
ATOM 1682 N N . THR A 1 225 ? 9.332 -12.269 -13.871 1.00 98.38 225 THR A N 1
ATOM 1683 C CA . THR A 1 225 ? 9.252 -12.611 -12.440 1.00 98.38 225 THR A CA 1
ATOM 1684 C C . THR A 1 225 ? 7.786 -12.495 -12.002 1.00 98.38 225 THR A C 1
ATOM 1686 O O . THR A 1 225 ? 7.125 -11.524 -12.378 1.00 98.38 225 THR A O 1
ATOM 1689 N N . ARG A 1 226 ? 7.268 -13.478 -11.256 1.00 94.44 226 ARG A N 1
ATOM 1690 C CA . ARG A 1 226 ? 5.863 -13.565 -10.815 1.00 94.44 226 ARG A CA 1
ATOM 1691 C C . ARG A 1 226 ? 5.762 -13.986 -9.358 1.00 94.44 226 ARG A C 1
ATOM 1693 O O . ARG A 1 226 ? 6.605 -14.819 -8.956 1.00 94.44 226 ARG A O 1
#

Secondary structure (DSSP, 8-state):
--EEHHHHHHHHT-EEES-TT-EE-EE--TTT--TTEEEEE-SGGGHHHHTT---SEEEEETTPPPSS--SSEEEEES-HHHHHHHHHHHHHHTSPPP-EE-TT-EE-TT-EE-TT-EE-TT-EE-TT-EE-TT-EE-TT-EE-TT-EE-TT-EE-TT-EE-TT-EE-TT-EE-TT-EEEEE---EEE-TTS-EEE-----EEEEPTT-EE-TT-EEEEPSSSEE-